Protein AF-A0A8T9T1G2-F1 (afdb_monomer)

Radius of gyration: 24.5 Å; Cα contacts (8 Å, |Δi|>4): 421; chains: 1; bounding box: 50×68×50 Å

InterPro domains:
  IPR000525 Initiator Rep protein, WH1 domain [PF01051] (8-142)
  IPR036388 Winged helix-like DNA-binding domain superfamily [G3DSA:1.10.10.10] (129-210)
  IPR036390 Winged helix DNA-binding domain superfamily [SSF46785] (127-206)

Mean predicted aligned error: 16.31 Å

pLDDT: mean 79.36, std 15.6, range [26.64, 94.56]

Nearest PDB structures (foldseek):
  1rep-assembly1_C  TM=7.608E-01  e=7.493E-07  Escherichia coli
  8aan-assembly1_A  TM=7.370E-01  e=8.807E-07  Escherichia coli
  5x11-assembly3_D  TM=1.938E-01  e=2.021E+00  Bacillus spizizenii str. W23
  2ch0-assembly1_A  TM=3.216E-01  e=5.049E+00  Homo sapiens

Secondary structure (DSSP, 8-state):
-PPPEEEEHHHHHS--PPPPHHHHHHHHHHHHT--EETTEEPPEEE-HHHHT-SS--HHHHHHHHHHHHHHHH--BGGGTTB-SEEEEEE-TTT--EEEEE-GGGGGGTS-TTTSS--EEEE-S--TT---HHHHHHHHHHHHTTTSSSPPPBPHHHHHHHHHS-SSSS-SHHHHIIIIIHHHHHHHTEEEEEEEETTEEEEEEEEEPP---GGG--------------S----S-------TTS-TTTHHHHHHHHHHHHHTT--HHHHHHHHHHHTT-HHHHHHHHHHHHHHHHHHHH-TT-S-HHHHHHHHHHHHSTT--

Foldseek 3Di:
DQAWQKFFLLQLQDQWAQAALLLLQVNSQQSSQFDDDPNDTDKGWGACPPSRPPDDDPVSLVVNVVSQVVQCPTFGVSLVRHGQFPDWDQDPPRRIIIGTGDRSRCCGRPVPDDDPTDMFTQDSPPPVDPARLLSSVVSNQRSCPPPPDFDWAFPQSSCSSRRVDCVQCVDPVCCCVQPVVLSCLQVQKDKDFDDDPPDGGTITIDHHDDDDNVPRPDDDDHDPPDPDDDDDPDPDDQLPQDPQADPVCVVVLSVLLVVLVVQPDHSVLSVLQSVVCSHPPVSSVQLSVQLVVLSVVCVVDVPDPDSNVSSVVSSCVSPPPSD

Sequence (323 aa):
MKPQACISNAVIRENQPVMTVTEARLFVACLRAVTLSAGELQEIRVRMVPDVISSYSGQAYSLVRDAIESLKGRKYEAAGGESLFATLEIEDQTGDVVGAWNPAVREHLTDYKANDVTYTTLDWQDKRFKNAHTYRLLWLLKSYQSLHTPKVWKVEELRLAILNDLTTYPNLADFRRGLLDKVCAELGYGYETKKRGKRVTGIVFKALPVRNPAQVAIDFKEPVVTPKKTQKEAPGKTLEIGAEWSDSDKPIVAQKCSVLQKRGLTVPQVMQILSWCGGSVAKFDKVTKAAHGAYCETQTNGGITNVAAYIVARIKKDCPGIF

Solvent-accessible surface area (backbone atoms only — not comparable to full-atom values): 19001 Å² total; per-residue (Å²): 131,82,63,75,14,41,36,30,32,61,66,62,67,46,72,48,77,65,55,51,58,55,29,50,32,40,53,48,42,47,36,30,36,68,45,76,55,99,87,39,81,44,67,32,64,33,55,37,67,72,62,47,39,90,62,94,45,76,68,50,52,51,50,49,52,53,27,43,56,51,53,47,71,40,59,34,68,75,49,77,55,36,33,60,38,67,42,69,47,70,39,87,90,80,60,25,39,35,31,34,60,22,78,84,35,43,76,41,57,69,47,86,77,84,51,102,62,56,68,27,78,55,77,77,86,61,78,79,65,86,49,34,56,38,56,50,47,51,54,46,54,54,50,48,59,84,46,96,57,85,67,72,34,39,65,66,58,46,36,28,54,48,56,52,38,69,75,72,52,76,46,70,68,49,33,35,71,76,42,50,55,56,35,28,60,74,72,44,37,46,71,47,73,44,62,61,84,96,43,78,54,26,40,33,73,43,81,45,83,88,67,74,77,89,78,69,87,73,88,77,79,78,80,83,78,73,76,92,66,78,92,70,80,76,97,76,73,80,80,79,77,60,88,68,42,52,84,82,47,46,64,60,51,53,54,50,50,53,53,45,42,75,61,54,48,49,72,69,57,52,49,37,47,51,61,67,29,66,50,37,64,70,55,46,48,51,50,53,50,43,39,46,53,42,50,52,51,45,73,73,39,90,84,58,89,54,59,40,62,50,25,52,54,43,34,47,68,81,43,73,82,53,118

Organism: NCBI:txid2932251

Structure (mmCIF, N/CA/C/O backbone):
data_AF-A0A8T9T1G2-F1
#
_entry.id   AF-A0A8T9T1G2-F1
#
loop_
_atom_site.group_PDB
_atom_site.id
_atom_site.type_symbol
_atom_site.label_atom_id
_atom_site.label_alt_id
_atom_site.label_comp_id
_atom_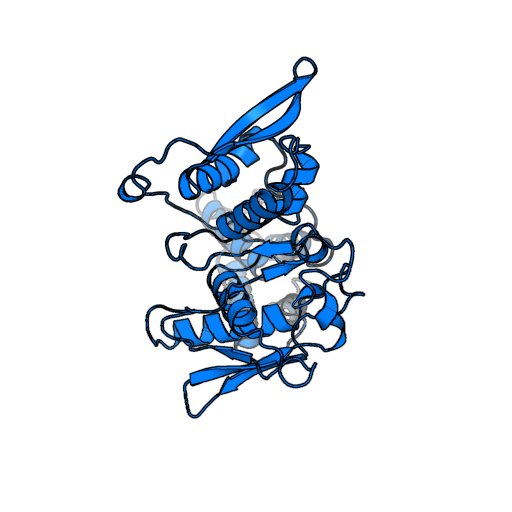site.label_asym_id
_atom_site.label_entity_id
_atom_site.label_seq_id
_atom_site.pdbx_PDB_ins_code
_atom_site.Cartn_x
_atom_site.Cartn_y
_atom_site.Cartn_z
_atom_site.occupancy
_atom_site.B_iso_or_equiv
_atom_site.auth_seq_id
_atom_site.auth_comp_id
_atom_site.auth_asym_id
_atom_site.auth_atom_id
_atom_site.pdbx_PDB_model_num
ATOM 1 N N . MET A 1 1 ? -24.393 11.244 4.874 1.00 40.59 1 MET A N 1
ATOM 2 C CA . MET A 1 1 ? -23.160 11.246 4.049 1.00 40.59 1 MET A CA 1
ATOM 3 C C . MET A 1 1 ? -22.126 10.391 4.768 1.00 40.59 1 MET A C 1
ATOM 5 O O . MET A 1 1 ? -21.920 10.632 5.947 1.00 40.59 1 MET A O 1
ATOM 9 N N . LYS A 1 2 ? -21.544 9.358 4.136 1.00 51.53 2 LYS A N 1
ATOM 10 C CA . LYS A 1 2 ? -20.432 8.617 4.769 1.00 51.53 2 LYS A CA 1
ATOM 11 C C . LYS A 1 2 ? -19.188 9.533 4.801 1.00 51.53 2 LYS A C 1
ATOM 13 O O . LYS A 1 2 ? -18.998 10.239 3.808 1.00 51.53 2 LYS A O 1
ATOM 18 N N . PRO A 1 3 ? -18.361 9.518 5.862 1.00 64.62 3 PRO A N 1
ATOM 19 C CA . PRO A 1 3 ? -17.148 10.331 5.927 1.00 64.62 3 PRO A CA 1
ATOM 20 C C . PRO A 1 3 ? -16.208 10.029 4.751 1.00 64.62 3 PRO A C 1
ATOM 22 O O . PRO A 1 3 ? -16.166 8.896 4.243 1.00 64.62 3 PRO A O 1
ATOM 25 N N . GLN A 1 4 ? -15.493 11.058 4.296 1.00 76.75 4 GLN A N 1
ATOM 26 C CA . GLN A 1 4 ? -14.452 10.931 3.279 1.00 76.75 4 GLN A CA 1
ATOM 27 C C . GLN A 1 4 ? -13.197 10.324 3.913 1.00 76.75 4 GLN A C 1
ATOM 29 O O . GLN A 1 4 ? -12.793 10.741 4.992 1.00 76.75 4 GLN A O 1
ATOM 34 N N . ALA A 1 5 ? -12.591 9.338 3.247 1.00 85.00 5 ALA A N 1
ATOM 35 C CA . ALA A 1 5 ? -11.297 8.809 3.662 1.00 85.00 5 ALA A CA 1
ATOM 36 C C . ALA A 1 5 ? -10.222 9.786 3.204 1.00 85.00 5 ALA A C 1
ATOM 38 O O . ALA A 1 5 ? -10.077 9.997 2.000 1.00 85.00 5 ALA A O 1
ATOM 39 N N . CYS A 1 6 ? -9.465 10.360 4.128 1.00 86.25 6 CYS A N 1
ATOM 40 C CA . CYS A 1 6 ? -8.380 11.264 3.779 1.00 86.25 6 CYS A CA 1
ATOM 41 C C . CYS A 1 6 ? -7.132 10.942 4.583 1.00 86.25 6 CYS A C 1
ATOM 43 O O . CYS A 1 6 ? -7.204 10.408 5.686 1.00 86.25 6 CYS A O 1
ATOM 45 N N . ILE A 1 7 ? -5.986 11.272 4.002 1.00 90.25 7 ILE A N 1
ATOM 46 C CA . ILE A 1 7 ? -4.683 11.110 4.635 1.00 90.25 7 ILE A CA 1
ATOM 47 C C . ILE A 1 7 ? -3.698 12.110 4.026 1.00 90.25 7 ILE A C 1
ATOM 49 O O . ILE A 1 7 ? -3.894 12.585 2.898 1.00 90.25 7 ILE A O 1
ATOM 53 N N . SER A 1 8 ? -2.657 12.457 4.778 1.00 90.12 8 SER A N 1
ATOM 54 C CA . SER A 1 8 ? -1.623 13.380 4.324 1.00 90.12 8 SER A CA 1
ATOM 55 C C . SER A 1 8 ? -0.894 12.861 3.078 1.00 90.12 8 SER A C 1
ATOM 57 O O . SER A 1 8 ? -0.637 11.667 2.885 1.00 90.12 8 SER A O 1
ATOM 59 N N . ASN A 1 9 ? -0.508 13.794 2.212 1.00 89.56 9 ASN A N 1
ATOM 60 C CA . ASN A 1 9 ? 0.240 13.495 0.998 1.00 89.56 9 ASN A CA 1
ATOM 61 C C . ASN A 1 9 ? 1.640 12.962 1.297 1.00 89.56 9 ASN A C 1
ATOM 63 O O . ASN A 1 9 ? 2.185 12.242 0.467 1.00 89.56 9 ASN A O 1
ATOM 67 N N . ALA A 1 10 ? 2.220 13.308 2.450 1.00 89.25 10 ALA A N 1
ATOM 68 C CA . ALA A 1 10 ? 3.519 12.793 2.873 1.00 89.25 10 ALA A CA 1
ATOM 69 C C . ALA A 1 10 ? 3.475 11.264 3.004 1.00 89.25 10 ALA A C 1
ATOM 71 O O . ALA A 1 10 ? 4.265 10.576 2.361 1.00 89.25 10 ALA A O 1
ATOM 72 N N . VAL A 1 11 ? 2.465 10.745 3.710 1.00 90.19 11 VAL A N 1
ATOM 73 C CA . VAL A 1 11 ? 2.263 9.302 3.898 1.00 90.19 11 VAL A CA 1
ATOM 74 C C . VAL A 1 11 ? 1.965 8.597 2.571 1.00 90.19 11 VAL A C 1
ATOM 76 O O . VAL A 1 11 ? 2.495 7.522 2.300 1.00 90.19 11 VAL A O 1
ATOM 79 N N . ILE A 1 12 ? 1.162 9.205 1.687 1.00 90.00 12 ILE A N 1
ATOM 80 C CA . ILE A 1 12 ? 0.877 8.607 0.371 1.00 90.00 12 ILE A CA 1
ATOM 81 C C . ILE A 1 12 ? 2.119 8.583 -0.516 1.00 90.00 12 ILE A C 1
ATOM 83 O O . ILE A 1 12 ? 2.346 7.600 -1.212 1.00 90.00 12 ILE A O 1
ATOM 87 N N . ARG A 1 13 ? 2.903 9.657 -0.573 1.00 90.50 13 ARG A N 1
ATOM 88 C CA . ARG A 1 13 ? 4.005 9.773 -1.542 1.00 90.50 13 ARG A CA 1
ATOM 89 C C . ARG A 1 13 ? 5.238 8.966 -1.141 1.00 90.50 13 ARG A C 1
ATOM 91 O O . ARG A 1 13 ? 6.088 8.725 -1.993 1.00 90.50 13 ARG A O 1
ATOM 98 N N . GLU A 1 14 ? 5.322 8.533 0.111 1.00 90.31 14 GLU A N 1
ATOM 99 C CA . GLU A 1 14 ? 6.381 7.659 0.603 1.00 90.31 14 GLU A CA 1
ATOM 100 C C . GLU A 1 14 ? 6.398 6.305 -0.128 1.00 90.31 14 GLU A C 1
ATOM 102 O O . GLU A 1 14 ? 5.349 5.756 -0.476 1.00 90.31 14 GLU A O 1
ATOM 107 N N . ASN A 1 15 ? 7.591 5.752 -0.368 1.00 86.94 15 ASN A N 1
ATOM 108 C CA . ASN A 1 15 ? 7.746 4.430 -0.969 1.00 86.94 15 ASN A CA 1
ATOM 109 C C . ASN A 1 15 ? 7.408 3.353 0.060 1.00 86.94 15 ASN A C 1
ATOM 111 O O . ASN A 1 15 ? 8.176 3.087 0.979 1.00 86.94 15 ASN A O 1
ATOM 115 N N . GLN A 1 16 ? 6.255 2.724 -0.122 1.00 85.06 16 GLN A N 1
ATOM 116 C CA . GLN A 1 16 ? 5.717 1.729 0.792 1.00 85.06 16 GLN A CA 1
ATOM 117 C C . GLN A 1 16 ? 5.582 0.385 0.076 1.00 85.06 16 GLN A C 1
ATOM 119 O O . GLN A 1 16 ? 5.308 0.372 -1.129 1.00 85.06 16 GLN A O 1
ATOM 124 N N . PRO A 1 17 ? 5.755 -0.755 0.775 1.00 85.75 17 PRO A N 1
ATOM 125 C CA . PRO A 1 17 ? 5.479 -2.063 0.196 1.00 85.75 17 PRO A CA 1
ATOM 126 C C . PRO A 1 17 ? 4.0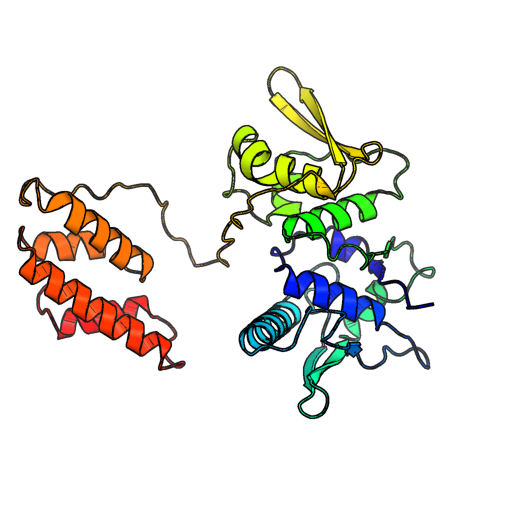87 -2.089 -0.432 1.00 85.75 17 PRO A C 1
ATOM 128 O O . PRO A 1 17 ? 3.155 -1.454 0.061 1.00 85.75 17 PRO A O 1
ATOM 131 N N . VAL A 1 18 ? 3.925 -2.820 -1.525 1.00 84.81 18 VAL A N 1
ATOM 132 C CA . VAL A 1 18 ? 2.631 -2.871 -2.206 1.00 84.81 18 VAL A CA 1
ATOM 133 C C . VAL A 1 18 ? 1.610 -3.537 -1.286 1.00 84.81 18 VAL A C 1
ATOM 135 O O . VAL A 1 18 ? 1.921 -4.520 -0.615 1.00 84.81 18 VAL A O 1
ATOM 138 N N . MET A 1 19 ? 0.420 -2.946 -1.183 1.00 89.88 19 MET A N 1
ATOM 139 C CA . MET A 1 19 ? -0.686 -3.540 -0.433 1.00 89.88 19 MET A CA 1
ATOM 140 C C . MET A 1 19 ? -1.319 -4.679 -1.226 1.00 89.88 19 MET A C 1
ATOM 142 O O . MET A 1 19 ? -1.212 -4.705 -2.445 1.00 89.88 19 MET A O 1
ATOM 146 N N . THR A 1 20 ? -2.014 -5.604 -0.574 1.00 91.06 20 THR A N 1
ATOM 147 C CA . THR A 1 20 ? -2.965 -6.468 -1.299 1.00 91.06 20 THR A CA 1
ATOM 148 C C . THR A 1 20 ? -4.251 -5.696 -1.621 1.00 91.06 20 THR A C 1
ATOM 150 O O . THR A 1 20 ? -4.501 -4.622 -1.071 1.00 91.06 20 THR A O 1
ATOM 153 N N . VAL A 1 21 ? -5.112 -6.224 -2.498 1.00 89.12 21 VAL A N 1
ATOM 154 C CA . VAL A 1 21 ? -6.420 -5.594 -2.775 1.00 89.12 21 VAL A CA 1
ATOM 155 C C . VAL A 1 21 ? -7.286 -5.531 -1.511 1.00 89.12 21 VAL A C 1
ATOM 157 O O . VAL A 1 21 ? -7.900 -4.501 -1.238 1.00 89.12 21 VAL A O 1
ATOM 160 N N . THR A 1 22 ? -7.319 -6.610 -0.724 1.00 90.44 22 THR A N 1
ATOM 161 C CA . THR A 1 22 ? -8.055 -6.663 0.550 1.00 90.44 22 THR A CA 1
ATOM 162 C C . THR A 1 22 ? -7.500 -5.650 1.541 1.00 90.44 22 THR A C 1
ATOM 164 O O . THR A 1 22 ? -8.262 -4.919 2.169 1.00 90.44 22 THR A O 1
ATOM 167 N N . GLU A 1 23 ? -6.176 -5.548 1.622 1.00 91.81 23 GLU A N 1
ATOM 168 C CA . GLU A 1 23 ? -5.490 -4.584 2.472 1.00 91.81 23 GLU A CA 1
ATOM 169 C C . GLU A 1 23 ? -5.777 -3.137 2.068 1.00 91.81 23 GLU A C 1
ATOM 171 O O . GLU A 1 23 ? -6.130 -2.331 2.922 1.00 91.81 23 GLU A O 1
ATOM 176 N N . ALA A 1 24 ? -5.715 -2.809 0.776 1.00 90.94 24 ALA A N 1
ATOM 177 C CA . ALA A 1 24 ? -6.035 -1.471 0.285 1.00 90.94 24 ALA A CA 1
ATOM 178 C C . ALA A 1 24 ? -7.495 -1.084 0.580 1.00 90.94 24 ALA A C 1
ATOM 180 O O . ALA A 1 24 ? -7.779 0.061 0.939 1.00 90.94 24 ALA A O 1
ATOM 181 N N . ARG A 1 25 ? -8.428 -2.040 0.469 1.00 89.19 25 ARG A N 1
ATOM 182 C CA . ARG A 1 25 ? -9.844 -1.831 0.812 1.00 89.19 25 ARG A CA 1
ATOM 183 C C . ARG A 1 25 ? -10.039 -1.611 2.304 1.00 89.19 25 ARG A C 1
ATOM 185 O O . ARG A 1 25 ? -10.726 -0.664 2.676 1.00 89.19 25 ARG A O 1
ATOM 192 N N . LEU A 1 26 ? -9.418 -2.448 3.134 1.00 91.50 26 LEU A N 1
ATOM 193 C CA . LEU A 1 26 ? -9.454 -2.305 4.585 1.00 91.50 26 LEU A CA 1
ATOM 194 C C . LEU A 1 26 ? -8.848 -0.966 5.013 1.00 91.50 26 LEU A C 1
ATOM 196 O O . LEU A 1 26 ? -9.471 -0.237 5.774 1.00 91.50 26 LEU A O 1
ATOM 200 N N . PHE A 1 27 ? -7.701 -0.591 4.448 1.00 92.12 27 PHE A N 1
ATOM 201 C CA . PHE A 1 27 ? -7.033 0.677 4.720 1.00 92.12 27 PHE A CA 1
ATOM 202 C C . PHE A 1 27 ? -7.939 1.883 4.442 1.00 92.12 27 PHE A C 1
ATOM 204 O O . PHE A 1 27 ? -8.138 2.729 5.313 1.00 92.12 27 PHE A O 1
ATOM 211 N N . VAL A 1 28 ? -8.557 1.934 3.256 1.00 90.06 28 VAL A N 1
ATOM 212 C CA . VAL A 1 28 ? -9.514 2.997 2.911 1.00 90.06 28 VAL A CA 1
ATOM 213 C C . VAL A 1 28 ? -10.741 2.949 3.821 1.00 90.06 28 VAL A C 1
ATOM 215 O O . VAL A 1 28 ? -11.229 3.999 4.226 1.00 90.06 28 VAL A O 1
ATOM 218 N N . ALA A 1 29 ? -11.251 1.764 4.162 1.00 89.38 29 ALA A N 1
ATOM 219 C CA . ALA A 1 29 ? -12.397 1.629 5.056 1.00 89.38 29 ALA A CA 1
ATOM 220 C C . ALA A 1 29 ? -12.091 2.161 6.466 1.00 89.38 29 ALA A C 1
ATOM 222 O O . ALA A 1 29 ? -12.893 2.932 6.993 1.00 89.38 29 ALA A O 1
ATOM 223 N N . CYS A 1 30 ? -10.914 1.851 7.018 1.00 90.88 30 CYS A N 1
ATOM 224 C CA . CYS A 1 30 ? -10.442 2.418 8.278 1.00 90.88 30 CYS A CA 1
ATOM 225 C C . CYS A 1 30 ? -10.359 3.941 8.190 1.00 90.88 30 CYS A C 1
ATOM 227 O O . CYS A 1 30 ? -10.958 4.620 9.013 1.00 90.88 30 CYS A O 1
ATOM 229 N N . LEU A 1 31 ? -9.722 4.502 7.156 1.00 89.69 31 LEU A N 1
ATOM 230 C CA . LEU A 1 31 ? -9.598 5.959 7.000 1.00 89.69 31 LEU A CA 1
ATOM 231 C C . LEU A 1 31 ? -10.948 6.695 6.968 1.00 89.69 31 LEU A C 1
ATOM 233 O O . LEU A 1 31 ? -11.027 7.861 7.338 1.00 89.69 31 LEU A O 1
ATOM 237 N N . ARG A 1 32 ? -12.032 6.029 6.559 1.00 86.12 32 ARG A N 1
ATOM 238 C CA . ARG A 1 32 ? -13.392 6.597 6.620 1.00 86.12 32 ARG A CA 1
ATOM 239 C C . ARG A 1 32 ? -14.007 6.552 8.010 1.00 86.12 32 ARG A C 1
ATOM 241 O O . ARG A 1 32 ? -14.939 7.302 8.272 1.00 86.12 32 ARG A O 1
ATOM 248 N N . ALA A 1 33 ? -13.542 5.648 8.859 1.00 86.44 33 ALA A N 1
ATOM 249 C CA . ALA A 1 33 ? -13.923 5.585 10.261 1.00 86.44 33 ALA A CA 1
ATOM 250 C C . ALA A 1 33 ? -13.156 6.613 11.110 1.00 86.44 33 ALA A C 1
ATOM 252 O O . ALA A 1 33 ? -13.404 6.708 12.306 1.00 86.44 33 ALA A O 1
ATOM 253 N N . VAL A 1 34 ? -12.247 7.403 10.518 1.00 85.50 34 VAL A N 1
ATOM 254 C CA . VAL A 1 34 ? -11.583 8.502 11.225 1.00 85.50 34 VAL A CA 1
ATOM 255 C C . VAL A 1 34 ? -12.630 9.533 11.633 1.00 85.50 34 VAL A C 1
ATOM 257 O O . VAL A 1 34 ? -13.171 10.277 10.814 1.00 85.50 34 VAL A O 1
ATOM 260 N N . THR A 1 35 ? -12.887 9.588 12.933 1.00 80.88 35 THR A N 1
ATOM 261 C CA . THR A 1 35 ? -13.712 10.609 13.570 1.00 80.88 35 THR A CA 1
ATOM 262 C C . THR A 1 35 ? -12.972 11.176 14.767 1.00 80.88 35 THR A C 1
ATOM 264 O O . THR A 1 35 ? -12.296 10.444 15.492 1.00 80.88 35 THR A O 1
ATOM 267 N N . LEU A 1 36 ? -13.110 12.484 14.971 1.00 77.69 36 LEU A N 1
ATOM 268 C CA . LEU A 1 36 ? -12.628 13.169 16.161 1.00 77.69 36 LEU A CA 1
ATOM 269 C C . LEU A 1 36 ? -13.795 13.391 17.118 1.00 77.69 36 LEU A C 1
ATOM 271 O O . LEU A 1 36 ? -14.803 13.976 16.724 1.00 77.69 36 LEU A O 1
ATOM 275 N N . SER A 1 37 ? -13.631 12.980 18.372 1.00 75.88 37 SER A N 1
ATOM 276 C CA . SER A 1 37 ? -14.496 13.403 19.477 1.00 75.88 37 SER A CA 1
ATOM 277 C C . SER A 1 37 ? -13.616 13.966 20.582 1.00 75.88 37 SER A C 1
ATOM 279 O O . SER A 1 37 ? -12.561 13.407 20.861 1.00 75.88 37 SER A O 1
ATOM 281 N N . ALA A 1 38 ? -13.999 15.113 21.146 1.00 72.38 38 ALA A N 1
ATOM 282 C CA . ALA A 1 38 ? -13.237 15.818 22.186 1.00 72.38 38 ALA A CA 1
ATOM 283 C C . ALA A 1 38 ? -11.748 16.074 21.855 1.00 72.38 38 ALA A C 1
ATOM 285 O O . ALA A 1 38 ? -10.923 16.237 22.745 1.00 72.38 38 ALA A O 1
ATOM 286 N N . GLY A 1 39 ? -11.390 16.134 20.568 1.00 73.44 39 GLY A N 1
ATOM 287 C CA . GLY A 1 39 ? -10.001 16.320 20.162 1.00 73.44 39 GLY A CA 1
ATOM 288 C C . GLY A 1 39 ? -9.148 15.057 20.257 1.00 73.44 39 GLY A C 1
ATOM 289 O O . GLY A 1 39 ? -7.939 15.179 20.126 1.00 73.44 39 GLY A O 1
ATOM 290 N N . GLU A 1 40 ? -9.732 13.865 20.358 1.00 81.38 40 GLU A N 1
ATOM 291 C CA . GLU A 1 40 ? -9.035 12.574 20.312 1.00 81.38 40 GLU A CA 1
ATOM 292 C C . GLU A 1 40 ? -9.550 11.695 19.165 1.00 81.38 40 GLU A C 1
ATOM 294 O O . GLU A 1 40 ? -10.712 11.791 18.747 1.00 81.38 40 GLU A O 1
ATOM 299 N N . LEU A 1 41 ? -8.663 10.845 18.635 1.00 85.06 41 LEU A N 1
ATOM 300 C CA . LEU A 1 41 ? -9.028 9.856 17.622 1.00 85.06 41 LEU A CA 1
ATOM 301 C C . LEU A 1 41 ? -9.906 8.791 18.267 1.00 85.06 41 LEU A C 1
ATOM 303 O O . LEU A 1 41 ? -9.522 8.181 19.260 1.00 85.06 41 LEU A O 1
ATOM 307 N N . GLN A 1 42 ? -11.084 8.581 17.693 1.00 88.00 42 GLN A N 1
ATOM 308 C CA . GLN A 1 42 ? -12.005 7.560 18.172 1.00 88.00 42 GLN A CA 1
ATOM 309 C C . GLN A 1 42 ? -11.582 6.157 17.732 1.00 88.00 42 GLN A C 1
ATOM 311 O O . GLN A 1 42 ? -10.752 5.987 16.832 1.00 88.00 42 GLN A O 1
ATOM 316 N N . GLU A 1 43 ? -12.199 5.162 18.369 1.00 90.25 43 GLU A N 1
ATOM 317 C CA . GLU A 1 43 ? -12.085 3.758 17.988 1.00 90.25 43 GLU A CA 1
ATOM 318 C C . GLU A 1 43 ? -12.429 3.564 16.501 1.00 90.25 43 GLU A C 1
ATOM 320 O O . GL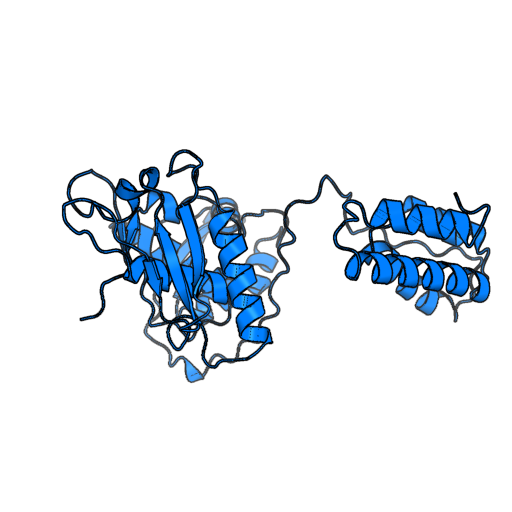U A 1 43 ? -13.392 4.122 15.965 1.00 90.25 43 GLU A O 1
ATOM 325 N N . ILE A 1 44 ? -11.625 2.749 15.827 1.00 92.38 44 ILE A N 1
ATOM 326 C CA . ILE A 1 44 ? -11.881 2.280 14.473 1.00 92.38 44 ILE A CA 1
ATOM 327 C C . ILE A 1 44 ? -12.946 1.201 14.567 1.00 92.38 44 ILE A C 1
ATOM 329 O O . ILE A 1 44 ? -12.729 0.179 15.206 1.00 92.38 44 ILE A O 1
ATOM 333 N N . ARG A 1 45 ? -14.060 1.384 13.860 1.00 91.38 45 ARG A N 1
ATOM 334 C CA . ARG A 1 45 ? -15.056 0.330 13.659 1.00 91.38 45 ARG A CA 1
ATOM 335 C C . ARG A 1 45 ? -15.441 0.261 12.191 1.00 91.38 45 ARG A C 1
ATOM 337 O O . ARG A 1 45 ? -16.013 1.198 11.632 1.00 91.38 45 ARG A O 1
ATOM 344 N N . VAL A 1 46 ? -15.094 -0.850 11.554 1.00 90.19 46 VAL A N 1
ATOM 345 C CA . VAL A 1 46 ? -15.264 -1.071 10.118 1.00 90.19 46 VAL A CA 1
ATOM 346 C C . VAL A 1 46 ? -16.059 -2.344 9.900 1.00 90.19 46 VAL A C 1
ATOM 348 O O . VAL A 1 46 ? -15.634 -3.434 10.275 1.00 90.19 46 VAL A O 1
ATOM 351 N N . ARG A 1 47 ? -17.191 -2.215 9.205 1.00 88.44 47 ARG A N 1
ATOM 352 C CA . ARG A 1 47 ? -17.979 -3.382 8.814 1.00 88.44 47 ARG A CA 1
ATOM 353 C C . ARG A 1 47 ? -17.250 -4.191 7.761 1.00 88.44 47 ARG A C 1
ATOM 355 O O . ARG A 1 47 ? -16.978 -3.687 6.670 1.00 88.44 47 ARG A O 1
ATOM 362 N N . MET A 1 48 ? -16.971 -5.458 8.047 1.00 84.75 48 MET A N 1
ATOM 363 C CA . MET A 1 48 ? -16.198 -6.286 7.120 1.00 84.75 48 MET A CA 1
ATOM 364 C C . MET A 1 48 ? -16.956 -6.501 5.797 1.00 84.75 48 MET A C 1
ATOM 366 O O . MET A 1 48 ? -16.392 -6.330 4.710 1.00 84.75 48 MET A O 1
ATOM 370 N N . VAL A 1 49 ? -18.261 -6.776 5.878 1.00 83.56 49 VAL A N 1
ATOM 371 C CA . VAL A 1 49 ? -19.182 -6.813 4.733 1.00 83.56 49 VAL A CA 1
ATOM 372 C C . VAL A 1 49 ? -20.101 -5.583 4.782 1.00 83.56 49 VAL A C 1
ATOM 374 O O . VAL A 1 49 ? -20.704 -5.316 5.818 1.00 83.56 49 VAL A O 1
ATOM 377 N N . PRO A 1 50 ? -20.280 -4.825 3.685 1.00 78.81 50 PRO A N 1
ATOM 378 C CA . PRO A 1 50 ? -19.683 -4.994 2.363 1.00 78.81 50 PRO A CA 1
ATOM 379 C C . PRO A 1 50 ? -18.418 -4.143 2.159 1.00 78.81 50 PRO A C 1
ATOM 381 O O . PRO A 1 50 ? -17.998 -3.976 1.012 1.00 78.81 50 PRO A O 1
ATOM 384 N N . ASP A 1 51 ? -17.886 -3.480 3.191 1.00 80.12 51 ASP A N 1
ATOM 385 C CA . ASP A 1 51 ? -16.892 -2.420 2.983 1.00 80.12 51 ASP A CA 1
ATOM 386 C C . ASP A 1 51 ? -15.498 -2.982 2.620 1.00 80.12 51 ASP A C 1
ATOM 388 O O . ASP A 1 51 ? -14.796 -2.353 1.827 1.00 80.12 51 ASP A O 1
ATOM 392 N N . VAL A 1 52 ? -15.143 -4.191 3.079 1.00 81.88 52 VAL A N 1
ATOM 393 C CA . VAL A 1 52 ? -13.845 -4.842 2.798 1.00 81.88 52 VAL A CA 1
ATOM 394 C C . VAL A 1 52 ? -13.995 -6.027 1.837 1.00 81.88 52 VAL A C 1
ATOM 396 O O . VAL A 1 52 ? -13.310 -6.096 0.810 1.00 81.88 52 VAL A O 1
ATOM 399 N N . ILE A 1 53 ? -14.930 -6.935 2.131 1.00 84.00 53 ILE A N 1
ATOM 400 C CA . ILE A 1 53 ? -15.198 -8.153 1.349 1.00 84.00 53 ILE A CA 1
ATOM 401 C C . ILE A 1 53 ? -16.647 -8.180 0.841 1.00 84.00 53 ILE A C 1
ATOM 403 O O . ILE A 1 53 ? -17.517 -7.459 1.330 1.00 84.00 53 ILE A O 1
ATOM 407 N N . SER A 1 54 ? -16.917 -9.012 -0.168 1.00 81.62 54 SER A N 1
ATOM 408 C CA . SER A 1 54 ? -18.255 -9.155 -0.762 1.00 81.62 54 SER A CA 1
ATOM 409 C C . SER A 1 54 ? -19.168 -10.118 -0.003 1.00 81.62 54 SER A C 1
ATOM 411 O O . SER A 1 54 ? -20.382 -9.952 -0.044 1.00 81.62 54 SER A O 1
ATOM 413 N N . SER A 1 55 ? -18.602 -11.127 0.659 1.00 82.25 55 SER A N 1
ATOM 414 C CA . SER A 1 55 ? -19.347 -12.174 1.361 1.00 82.25 55 SER A CA 1
ATOM 415 C C . SER A 1 55 ? -18.468 -12.866 2.399 1.00 82.25 55 SER A C 1
ATOM 417 O O . SER A 1 55 ? -17.264 -13.029 2.184 1.00 82.25 55 SER A O 1
ATOM 419 N N . TYR A 1 56 ? -19.077 -13.329 3.489 1.00 82.69 56 TYR A N 1
ATOM 420 C CA . TYR A 1 56 ? -18.392 -14.127 4.502 1.00 82.69 56 TYR A CA 1
ATOM 421 C C . TYR A 1 56 ? -18.006 -15.502 3.936 1.00 82.69 56 TYR A C 1
ATOM 423 O O . TYR A 1 56 ? -18.836 -16.223 3.389 1.00 82.69 56 TYR A O 1
ATOM 431 N N . SER A 1 57 ? -16.728 -15.859 4.044 1.00 83.31 57 SER A N 1
ATOM 432 C CA . SER A 1 57 ? -16.202 -17.195 3.739 1.00 83.31 57 SER A CA 1
ATOM 433 C C . SER A 1 57 ? -14.904 -17.408 4.516 1.00 83.31 57 SER A C 1
ATOM 435 O O . SER A 1 57 ? -14.222 -16.432 4.832 1.00 83.31 57 SER A O 1
ATOM 437 N N . GLY A 1 58 ? -14.529 -18.659 4.806 1.00 81.31 58 GLY A N 1
ATOM 438 C CA . GLY A 1 58 ? -13.298 -18.953 5.557 1.00 81.31 58 GLY A CA 1
ATOM 439 C C . GLY A 1 58 ? -12.039 -18.357 4.911 1.00 81.31 58 GLY A C 1
ATOM 440 O O . GLY A 1 58 ? -11.201 -17.784 5.601 1.00 81.31 58 GLY A O 1
ATOM 441 N N . GLN A 1 59 ? -11.960 -18.392 3.577 1.00 85.75 59 GLN A N 1
ATOM 442 C CA . GLN A 1 59 ? -10.879 -17.759 2.817 1.00 85.75 59 GLN A CA 1
ATOM 443 C C . GLN A 1 59 ? -10.915 -16.225 2.909 1.00 85.75 59 GLN A C 1
ATOM 445 O O . GLN A 1 59 ? -9.874 -15.580 2.977 1.00 85.75 59 GLN A O 1
ATOM 450 N N . ALA A 1 60 ? -12.099 -15.611 2.918 1.00 85.31 60 ALA A N 1
ATOM 451 C CA . ALA A 1 60 ? -12.194 -14.162 3.068 1.00 85.31 60 ALA A CA 1
ATOM 452 C C . ALA A 1 60 ? -11.739 -13.705 4.465 1.00 85.31 60 ALA A C 1
ATOM 454 O O . ALA A 1 60 ? -11.030 -12.709 4.567 1.00 85.31 60 ALA A O 1
ATOM 455 N N . TYR A 1 61 ? -12.065 -14.462 5.518 1.00 87.25 61 TYR A N 1
ATOM 456 C CA . TYR A 1 61 ? -11.568 -14.195 6.872 1.00 87.25 61 TYR A CA 1
ATOM 457 C C . TYR A 1 61 ? -10.043 -14.296 6.965 1.00 87.25 61 TYR A C 1
ATOM 459 O O . TYR A 1 61 ? -9.424 -13.433 7.583 1.00 87.25 61 TYR A O 1
ATOM 467 N N . SER A 1 62 ? -9.425 -15.306 6.337 1.00 89.62 62 SER A N 1
ATOM 468 C CA . SER A 1 62 ? -7.961 -15.423 6.340 1.00 89.62 62 SER A CA 1
ATOM 469 C C . SER A 1 62 ? -7.305 -14.243 5.624 1.00 89.62 62 SER A C 1
ATOM 471 O O . SER A 1 62 ? -6.391 -13.641 6.170 1.00 89.62 62 SER A O 1
ATOM 473 N N . LEU A 1 63 ? -7.837 -13.832 4.465 1.00 91.06 63 LEU A N 1
ATOM 474 C CA . LEU A 1 63 ? -7.331 -12.667 3.731 1.00 91.06 63 LEU A CA 1
ATOM 475 C C . LEU A 1 63 ? -7.452 -11.362 4.528 1.00 91.06 63 LEU A C 1
ATOM 477 O O . LEU A 1 63 ? -6.576 -10.506 4.432 1.00 91.06 63 LEU A O 1
ATOM 481 N N . VAL A 1 64 ? -8.533 -11.188 5.294 1.00 91.81 64 VAL A N 1
ATOM 482 C CA . VAL A 1 64 ? -8.706 -10.010 6.157 1.00 91.81 64 VAL A CA 1
ATOM 483 C C . VAL A 1 64 ? -7.750 -10.063 7.345 1.00 91.81 64 VAL A C 1
ATOM 485 O O . VAL A 1 64 ? -7.134 -9.049 7.654 1.00 91.81 64 VAL A O 1
ATOM 488 N N . ARG A 1 65 ? -7.560 -11.229 7.970 1.00 92.31 65 ARG A N 1
ATOM 489 C CA . ARG A 1 65 ? -6.585 -11.399 9.058 1.00 92.31 65 ARG A CA 1
ATOM 490 C C . ARG A 1 65 ? -5.156 -11.106 8.589 1.00 92.31 65 ARG A C 1
ATOM 492 O O . ARG A 1 65 ? -4.450 -10.352 9.251 1.00 92.31 65 ARG A O 1
ATOM 499 N N . ASP A 1 66 ? -4.766 -11.620 7.425 1.00 93.19 66 ASP A N 1
ATOM 500 C CA . ASP A 1 66 ? -3.456 -11.345 6.824 1.00 93.19 66 ASP A CA 1
ATOM 501 C C . ASP A 1 66 ? -3.294 -9.851 6.499 1.00 93.19 66 ASP A C 1
ATOM 503 O O . ASP A 1 66 ? -2.235 -9.265 6.729 1.00 93.19 66 ASP A O 1
ATOM 507 N N . ALA A 1 67 ? -4.360 -9.207 6.009 1.00 93.50 67 ALA A N 1
ATOM 508 C CA . ALA A 1 67 ? -4.375 -7.769 5.766 1.00 93.50 67 ALA A CA 1
ATOM 509 C C . ALA A 1 67 ? -4.235 -6.954 7.063 1.00 93.50 67 ALA A C 1
ATOM 511 O O . ALA A 1 67 ? -3.507 -5.966 7.069 1.00 93.50 67 ALA A O 1
ATOM 512 N N . ILE A 1 68 ? -4.888 -7.362 8.154 1.00 94.56 68 ILE A N 1
ATOM 513 C CA . ILE A 1 68 ? -4.782 -6.711 9.468 1.00 94.56 68 ILE A CA 1
ATOM 514 C C . ILE A 1 68 ? -3.340 -6.761 9.980 1.00 94.56 68 ILE A C 1
ATOM 516 O O . ILE A 1 68 ? -2.783 -5.726 10.346 1.00 94.56 68 ILE A O 1
ATOM 520 N N . GLU A 1 69 ? -2.719 -7.941 9.965 1.00 94.31 69 GLU A N 1
ATOM 521 C CA . GLU A 1 69 ? -1.337 -8.107 10.428 1.00 94.31 69 GLU A CA 1
ATOM 522 C C . GLU A 1 69 ? -0.345 -7.337 9.549 1.00 94.31 69 GLU A C 1
ATOM 524 O O . GLU A 1 69 ? 0.555 -6.664 10.058 1.00 94.31 69 GLU A O 1
ATOM 529 N N . SER A 1 70 ? -0.562 -7.344 8.231 1.00 93.69 70 SER A N 1
ATOM 530 C CA . SER A 1 70 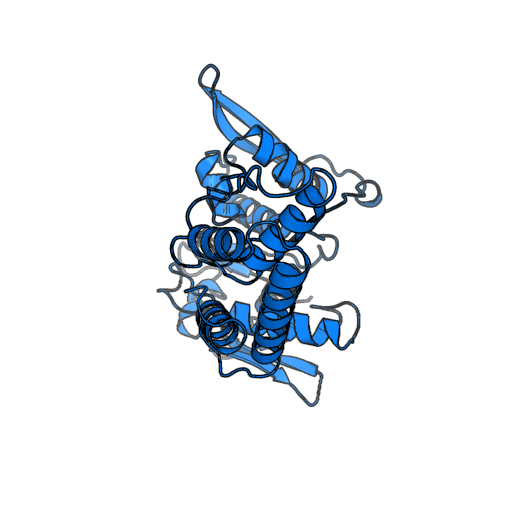? 0.223 -6.537 7.296 1.00 93.69 70 SER A CA 1
ATOM 531 C C . SER A 1 70 ? 0.091 -5.035 7.584 1.00 93.69 70 SER A C 1
ATOM 533 O O . SER A 1 70 ? 1.106 -4.345 7.678 1.00 93.69 70 SER A O 1
ATOM 535 N N . LEU A 1 71 ? -1.124 -4.516 7.805 1.00 93.38 71 LEU A N 1
ATOM 536 C CA . LEU A 1 71 ? -1.341 -3.096 8.114 1.00 93.38 71 LEU A CA 1
ATOM 537 C C . LEU A 1 71 ? -0.723 -2.677 9.446 1.00 93.38 71 LEU A C 1
ATOM 539 O O . LEU A 1 71 ? -0.119 -1.608 9.511 1.00 93.38 71 LEU A O 1
ATOM 543 N N . LYS A 1 72 ? -0.837 -3.509 10.486 1.00 92.38 72 LYS A N 1
ATOM 544 C CA . LYS A 1 72 ? -0.225 -3.247 11.798 1.00 92.38 72 LYS A CA 1
ATOM 545 C C . LYS A 1 72 ? 1.295 -3.167 11.702 1.00 92.38 72 LYS A C 1
ATOM 547 O O . LYS A 1 72 ? 1.895 -2.282 12.306 1.00 92.38 72 LYS A O 1
ATOM 552 N N . GLY A 1 73 ? 1.908 -4.057 10.920 1.00 90.06 73 GLY A N 1
ATOM 553 C CA . GLY A 1 73 ? 3.360 -4.120 10.746 1.00 90.06 73 GLY A CA 1
ATOM 554 C C . GLY A 1 73 ? 3.959 -3.014 9.871 1.00 90.06 73 GLY A C 1
ATOM 555 O O . GLY A 1 73 ? 5.182 -2.854 9.852 1.00 90.06 73 GLY A O 1
ATOM 556 N N . ARG A 1 74 ? 3.139 -2.251 9.137 1.00 91.81 74 ARG A N 1
ATOM 557 C CA . ARG A 1 74 ? 3.620 -1.172 8.264 1.00 91.81 74 ARG A CA 1
ATOM 558 C C . ARG A 1 74 ? 4.023 0.051 9.064 1.00 91.81 74 ARG A C 1
ATOM 560 O O . ARG A 1 74 ? 3.227 0.595 9.817 1.00 91.81 74 ARG A O 1
ATOM 567 N N . LYS A 1 75 ? 5.241 0.513 8.811 1.00 91.06 75 LYS A N 1
ATOM 568 C CA . LYS A 1 75 ? 5.806 1.734 9.378 1.00 91.06 75 LYS A CA 1
ATOM 569 C C . LYS A 1 75 ? 5.964 2.781 8.290 1.00 91.06 75 LYS A C 1
ATOM 571 O O . LYS A 1 75 ? 6.345 2.445 7.167 1.00 91.06 75 LYS A O 1
ATOM 576 N N . TYR A 1 76 ? 5.674 4.025 8.639 1.00 89.69 76 TYR A N 1
ATOM 577 C CA . TYR A 1 76 ? 5.754 5.156 7.725 1.00 89.69 76 TYR A CA 1
ATOM 578 C C . TYR A 1 76 ? 6.783 6.144 8.259 1.00 89.69 76 TYR A C 1
ATOM 580 O O . TYR A 1 76 ? 6.632 6.666 9.362 1.00 89.69 76 TYR A O 1
ATOM 588 N N . GLU A 1 77 ? 7.828 6.410 7.481 1.00 89.25 77 GLU A N 1
ATOM 589 C CA . GLU A 1 77 ? 8.866 7.388 7.823 1.00 89.25 77 GLU A CA 1
ATOM 590 C C . GLU A 1 77 ? 8.271 8.790 7.977 1.00 89.25 77 GLU A C 1
ATOM 592 O O . GLU A 1 77 ? 8.646 9.531 8.883 1.00 89.25 77 GLU A O 1
ATOM 597 N N . ALA A 1 78 ? 7.276 9.132 7.149 1.00 85.56 78 ALA A N 1
ATOM 598 C CA . ALA A 1 78 ? 6.535 10.385 7.275 1.00 85.56 78 ALA A CA 1
ATOM 599 C C . ALA A 1 78 ? 5.841 10.530 8.639 1.00 85.56 78 ALA A C 1
ATOM 601 O O . ALA A 1 78 ? 5.644 11.653 9.084 1.00 85.56 78 ALA A O 1
ATOM 602 N N . ALA A 1 79 ? 5.519 9.408 9.286 1.00 83.75 79 ALA A N 1
ATOM 603 C CA . ALA A 1 79 ? 4.913 9.331 10.608 1.00 83.75 79 ALA A CA 1
ATOM 604 C C . ALA A 1 79 ? 5.943 9.012 11.710 1.00 83.75 79 ALA A C 1
ATOM 606 O O . ALA A 1 79 ? 5.614 8.373 12.706 1.00 83.75 79 ALA A O 1
ATOM 607 N N . GLY A 1 80 ? 7.215 9.376 11.513 1.00 85.06 80 GLY A N 1
ATOM 608 C CA . GLY A 1 80 ? 8.280 9.139 12.492 1.00 85.06 80 GLY A CA 1
ATOM 609 C C . GLY A 1 80 ? 8.714 7.674 12.619 1.00 85.06 80 GLY A C 1
ATOM 610 O O . GLY A 1 80 ? 9.283 7.293 13.638 1.00 85.06 80 GLY A O 1
ATOM 611 N N . GLY A 1 81 ? 8.439 6.839 11.612 1.00 87.88 81 GLY A N 1
ATOM 612 C CA . GLY A 1 81 ? 8.738 5.403 11.645 1.00 87.88 81 GLY A CA 1
ATOM 613 C C . GLY A 1 81 ? 7.714 4.580 12.434 1.00 87.88 81 GLY A C 1
ATOM 614 O O . GLY A 1 81 ? 7.956 3.405 12.732 1.00 87.88 81 GLY A O 1
ATOM 615 N N . GLU A 1 82 ? 6.568 5.175 12.761 1.00 89.38 82 GLU A N 1
ATOM 616 C CA . GLU A 1 82 ? 5.477 4.529 13.480 1.00 89.38 82 GLU A CA 1
ATOM 617 C C . GLU A 1 82 ? 4.464 3.865 12.540 1.00 89.38 82 GLU A C 1
ATOM 619 O O . GLU A 1 82 ? 4.365 4.174 11.345 1.00 89.38 82 GLU A O 1
ATOM 624 N N . SER A 1 83 ? 3.693 2.926 13.094 1.00 92.00 83 SER A N 1
ATOM 625 C CA . SER A 1 83 ? 2.511 2.385 12.418 1.00 92.00 83 SER A CA 1
ATOM 626 C C . SER A 1 83 ? 1.327 3.329 12.567 1.00 92.00 83 SER A C 1
ATOM 628 O O . SER A 1 83 ? 1.169 3.981 13.599 1.00 92.00 83 SER A O 1
ATOM 630 N N . LEU A 1 84 ? 0.461 3.371 11.551 1.00 91.50 84 LEU A N 1
ATOM 631 C CA . LEU A 1 84 ? -0.779 4.152 11.608 1.00 91.50 84 LEU A CA 1
ATOM 632 C C . LEU A 1 84 ? -1.780 3.555 12.608 1.00 91.50 84 LEU A C 1
ATOM 634 O O . LEU A 1 84 ? -2.597 4.282 13.171 1.00 91.50 84 LEU A O 1
ATOM 638 N N . PHE A 1 85 ? -1.714 2.243 12.834 1.00 94.12 85 PHE A N 1
ATOM 639 C CA . PHE A 1 85 ? -2.631 1.507 13.697 1.00 94.12 85 PHE A CA 1
ATOM 640 C C . PHE A 1 85 ? -1.908 1.091 14.979 1.00 94.12 85 PHE A C 1
ATOM 642 O O . PHE A 1 85 ? -0.877 0.427 14.916 1.00 94.12 85 PHE A O 1
ATOM 649 N N . ALA A 1 86 ? -2.460 1.455 16.137 1.00 91.75 86 ALA A N 1
ATOM 650 C CA . ALA A 1 86 ? -1.995 0.950 17.427 1.00 91.75 86 ALA A CA 1
ATOM 651 C C . ALA A 1 86 ? -2.525 -0.469 17.668 1.00 91.75 86 ALA A C 1
ATOM 653 O O . ALA A 1 86 ? -1.777 -1.373 18.035 1.00 91.75 86 ALA A O 1
ATOM 654 N N . THR A 1 87 ? -3.816 -0.674 17.403 1.00 92.69 87 THR A N 1
ATOM 655 C CA . THR A 1 87 ? -4.477 -1.979 17.473 1.00 92.69 87 THR A CA 1
ATOM 656 C C . THR A 1 87 ? -5.411 -2.146 16.283 1.00 92.69 87 THR A C 1
ATOM 658 O O . THR A 1 87 ? -5.964 -1.173 15.768 1.00 92.69 87 THR A O 1
ATOM 661 N N . LEU A 1 88 ? -5.559 -3.382 15.816 1.00 94.31 88 LEU A N 1
ATOM 662 C CA . LEU A 1 88 ? -6.523 -3.748 14.786 1.00 94.31 88 LEU A CA 1
ATOM 663 C C . LEU A 1 88 ? -6.795 -5.250 14.904 1.00 94.31 88 LEU A C 1
ATOM 665 O O . LEU A 1 88 ? -5.853 -6.046 14.918 1.00 94.31 88 LEU A O 1
ATOM 669 N N . GLU A 1 89 ? -8.059 -5.632 15.014 1.00 94.19 89 GLU A N 1
ATOM 670 C CA . GLU A 1 89 ? -8.488 -7.017 15.199 1.00 94.19 89 GLU A CA 1
ATOM 671 C C . GLU A 1 89 ? -9.911 -7.237 14.680 1.00 94.19 89 GLU A C 1
ATOM 673 O O . GLU A 1 89 ? -10.620 -6.293 14.336 1.00 94.19 89 GLU A O 1
ATOM 678 N N . ILE A 1 90 ? -10.309 -8.502 14.565 1.00 92.25 90 ILE A N 1
ATOM 679 C CA . ILE A 1 90 ? -11.677 -8.875 14.199 1.00 92.25 90 ILE A CA 1
ATOM 680 C C . ILE A 1 90 ? -12.432 -9.121 15.504 1.00 92.25 90 ILE A C 1
ATOM 682 O O . ILE A 1 90 ? -12.015 -9.960 16.295 1.00 92.25 90 ILE A O 1
ATOM 686 N N . GLU A 1 91 ? -13.530 -8.405 15.720 1.00 91.62 91 GLU A N 1
ATOM 687 C CA . GLU A 1 91 ? -14.397 -8.571 16.884 1.00 91.62 91 GLU A CA 1
ATOM 688 C C . GLU A 1 91 ? -15.201 -9.872 16.743 1.00 91.62 91 GLU A C 1
ATOM 690 O O . GLU A 1 91 ? -15.989 -10.029 15.809 1.00 91.62 91 GLU A O 1
ATOM 695 N N . ASP A 1 92 ? -15.030 -10.810 17.677 1.00 83.81 92 ASP A N 1
ATOM 696 C CA . ASP A 1 92 ? -15.610 -12.160 17.580 1.00 83.81 92 ASP A CA 1
ATOM 697 C C . ASP A 1 92 ? -17.147 -12.175 17.523 1.00 83.81 92 ASP A C 1
ATOM 699 O O . ASP A 1 92 ? -17.742 -13.062 16.912 1.00 83.81 92 ASP A O 1
ATOM 703 N N . GLN A 1 93 ? -17.808 -11.197 18.153 1.00 81.19 93 GLN A N 1
ATOM 704 C CA . GLN A 1 93 ? -19.271 -11.162 18.261 1.00 81.19 93 GLN A CA 1
ATOM 705 C C . GLN A 1 93 ? -19.956 -10.660 16.986 1.00 81.19 93 GLN A C 1
ATOM 707 O O . GLN A 1 93 ? -21.037 -11.130 16.635 1.00 81.19 93 GLN A O 1
ATOM 712 N N . THR A 1 94 ? -19.346 -9.693 16.301 1.00 82.25 94 THR A N 1
ATOM 713 C CA . THR A 1 94 ? -19.937 -9.018 15.134 1.00 82.25 94 THR A CA 1
ATOM 714 C C . THR A 1 94 ? -19.266 -9.430 13.825 1.00 82.25 94 THR A C 1
ATOM 716 O O . THR A 1 94 ? -19.868 -9.327 12.756 1.00 82.25 94 THR A O 1
ATOM 719 N N . GLY A 1 95 ? -18.024 -9.918 13.891 1.00 83.56 95 GLY A N 1
ATOM 720 C CA . GLY A 1 95 ? -17.168 -10.128 12.730 1.00 83.56 95 GLY A CA 1
ATOM 721 C C . GLY A 1 95 ? -16.703 -8.824 12.074 1.00 83.56 95 GLY A C 1
ATOM 722 O O . GLY A 1 95 ? -16.209 -8.870 10.944 1.00 83.56 95 GLY A O 1
ATOM 723 N N . ASP A 1 96 ? -16.887 -7.680 12.738 1.00 89.88 96 ASP A N 1
ATOM 724 C CA . ASP A 1 96 ? -16.387 -6.384 12.287 1.00 89.88 96 ASP A CA 1
ATOM 725 C C . ASP A 1 96 ? -14.909 -6.220 12.641 1.00 89.88 96 ASP A C 1
ATOM 727 O O . ASP A 1 96 ? -14.382 -6.879 13.534 1.00 89.88 96 ASP A O 1
ATOM 731 N N . VAL A 1 97 ? -14.224 -5.331 11.926 1.00 92.12 97 VAL A N 1
ATOM 732 C CA . VAL A 1 97 ? -12.851 -4.963 12.267 1.00 92.12 97 VAL A CA 1
ATOM 733 C C . VAL A 1 97 ? -12.896 -3.791 13.240 1.00 92.12 97 VAL A C 1
ATOM 735 O O . VAL A 1 97 ? -13.450 -2.736 12.914 1.00 92.12 97 VAL A O 1
ATOM 738 N N . VAL A 1 98 ? -12.303 -3.983 14.414 1.00 94.19 98 VAL A N 1
ATOM 739 C CA . VAL A 1 98 ? -12.194 -2.986 15.482 1.00 94.19 98 VAL A CA 1
ATOM 740 C C . VAL A 1 98 ? -10.732 -2.666 15.772 1.00 94.19 98 VAL A C 1
ATOM 742 O O . VAL A 1 98 ? -9.842 -3.469 15.484 1.00 94.19 98 VAL A O 1
ATOM 745 N N . GLY A 1 99 ? -10.445 -1.478 16.294 1.00 93.44 99 GLY A N 1
ATOM 746 C CA . GLY A 1 99 ? -9.074 -1.103 16.621 1.00 93.44 99 GLY A CA 1
ATOM 747 C C . GLY A 1 99 ? -8.901 0.348 17.037 1.00 93.44 99 GLY A C 1
ATOM 748 O O . GLY A 1 99 ? -9.860 1.099 17.180 1.00 93.44 99 GLY A O 1
ATOM 749 N N . ALA A 1 100 ? -7.651 0.763 17.186 1.00 93.31 100 ALA A N 1
ATOM 750 C CA . ALA A 1 100 ? -7.281 2.117 17.560 1.00 93.31 100 ALA A CA 1
ATOM 751 C C . ALA A 1 100 ? -6.194 2.658 16.631 1.00 93.31 100 ALA A C 1
ATOM 753 O O . ALA A 1 100 ? -5.251 1.959 16.247 1.00 93.31 100 ALA A O 1
ATOM 754 N N . TRP A 1 101 ? -6.311 3.939 16.296 1.00 93.06 101 TRP A N 1
ATOM 755 C CA . TRP A 1 101 ? -5.248 4.672 15.621 1.00 93.06 101 TRP A CA 1
ATOM 756 C C . TRP A 1 101 ? -4.072 4.899 16.561 1.00 93.06 101 TRP A C 1
ATOM 758 O O . TRP A 1 101 ? -4.253 5.078 17.764 1.00 93.06 101 TRP A O 1
ATOM 768 N N . ASN A 1 102 ? -2.869 4.963 16.004 1.00 91.75 102 ASN A N 1
ATOM 769 C CA . ASN A 1 102 ? -1.725 5.438 16.762 1.00 91.75 102 ASN A CA 1
ATOM 770 C C . ASN A 1 102 ? -1.859 6.959 17.000 1.00 91.75 102 ASN A C 1
ATOM 772 O O . ASN A 1 102 ? -1.972 7.716 16.031 1.00 91.75 102 ASN A O 1
ATOM 776 N N . PRO A 1 103 ? -1.837 7.448 18.254 1.00 87.75 103 PRO A N 1
ATOM 777 C CA . PRO A 1 103 ? -1.947 8.880 18.534 1.00 87.75 103 PRO A CA 1
ATOM 778 C C . PRO A 1 103 ? -0.868 9.723 17.843 1.00 87.75 103 PRO A C 1
ATOM 780 O O . PRO A 1 103 ? -1.143 10.861 17.464 1.00 87.75 103 PRO A O 1
ATOM 783 N N . ALA A 1 104 ? 0.323 9.153 17.617 1.00 86.31 104 ALA A N 1
ATOM 784 C CA . ALA A 1 104 ? 1.429 9.827 16.937 1.00 86.31 104 ALA A CA 1
ATOM 785 C C . ALA A 1 104 ? 1.100 10.203 15.483 1.00 86.31 104 ALA A C 1
ATOM 787 O O . ALA A 1 104 ? 1.639 11.171 14.961 1.00 86.31 104 ALA A O 1
ATOM 788 N N . VAL A 1 105 ? 0.178 9.483 14.831 1.00 86.94 105 VAL A N 1
ATOM 789 C CA . VAL A 1 105 ? -0.152 9.706 13.412 1.00 86.94 105 VAL A CA 1
ATOM 790 C C . VAL A 1 105 ? -1.346 10.631 13.198 1.00 86.94 105 VAL A C 1
ATOM 792 O O . VAL A 1 105 ? -1.763 10.866 12.063 1.00 86.94 105 VAL A O 1
ATOM 795 N N . ARG A 1 106 ? -1.925 11.153 14.282 1.00 86.44 106 ARG A N 1
ATOM 796 C CA . ARG A 1 106 ? -3.124 11.999 14.270 1.00 86.44 106 ARG A CA 1
ATOM 797 C C . ARG A 1 106 ? -3.019 13.158 13.286 1.00 86.44 106 ARG A C 1
ATOM 799 O O . ARG A 1 106 ? -3.953 13.399 12.518 1.00 86.44 106 ARG A O 1
ATOM 806 N N . GLU A 1 107 ? -1.885 13.848 13.285 1.00 84.62 107 GLU A N 1
ATOM 807 C CA . GLU A 1 107 ? -1.627 14.988 12.404 1.00 84.62 107 GLU A CA 1
ATOM 808 C C . GLU A 1 107 ? -1.664 14.630 10.915 1.00 84.62 107 GLU A C 1
ATOM 810 O O . GLU A 1 107 ? -1.783 15.518 10.086 1.00 84.62 107 GLU A O 1
ATOM 815 N N . HIS A 1 108 ? -1.604 13.348 10.550 1.00 86.88 108 HIS A N 1
ATOM 816 C CA . HIS A 1 108 ? -1.726 12.893 9.166 1.00 86.88 108 HIS A CA 1
ATOM 817 C C . HIS A 1 108 ? -3.135 12.438 8.783 1.00 86.88 108 HIS A C 1
ATOM 819 O O . HIS A 1 108 ? -3.382 12.186 7.601 1.00 86.88 108 HIS A O 1
ATOM 825 N N . LEU A 1 109 ? -4.047 12.315 9.751 1.00 85.19 109 LEU A N 1
ATOM 826 C CA . LEU A 1 109 ? -5.397 11.778 9.553 1.00 85.19 109 LEU A CA 1
ATOM 827 C C . LEU A 1 109 ? -6.481 12.854 9.626 1.00 85.19 109 LEU A C 1
ATOM 829 O O . LEU A 1 109 ? -7.503 12.742 8.950 1.00 85.19 109 LEU A O 1
ATOM 833 N N . THR A 1 110 ? -6.289 13.880 10.457 1.00 75.38 110 THR A N 1
ATOM 834 C CA . THR A 1 110 ? -7.396 14.771 10.840 1.00 75.38 110 THR A CA 1
ATOM 835 C C . THR A 1 110 ? -7.177 16.246 10.557 1.00 75.38 110 THR A C 1
ATOM 837 O O . THR A 1 110 ? -8.127 17.019 10.666 1.00 75.38 110 THR A O 1
ATOM 840 N N . ASP A 1 111 ? -5.963 16.664 10.206 1.00 62.88 111 ASP A N 1
ATOM 841 C CA . ASP A 1 111 ? -5.612 18.079 10.263 1.00 62.88 111 ASP A CA 1
ATOM 842 C C . ASP A 1 111 ? -5.711 18.795 8.910 1.00 62.88 111 ASP A C 1
ATOM 844 O O . ASP A 1 111 ? -4.732 19.263 8.336 1.00 62.88 111 ASP A O 1
ATOM 848 N N . TYR A 1 112 ? -6.936 18.860 8.384 1.00 57.81 112 TYR A N 1
ATOM 849 C CA . TYR A 1 112 ? -7.255 19.352 7.038 1.00 57.81 112 TYR A CA 1
ATOM 850 C C . TYR A 1 112 ? -6.887 20.816 6.756 1.00 57.81 112 TYR A C 1
ATOM 852 O O . TYR A 1 112 ? -6.982 21.240 5.602 1.00 57.81 112 TYR A O 1
ATOM 860 N N . LYS A 1 113 ? -6.578 21.617 7.783 1.00 51.50 113 LYS A N 1
ATOM 861 C CA . LYS A 1 113 ? -6.452 23.077 7.644 1.00 51.50 113 LYS A CA 1
ATOM 862 C C . LYS A 1 113 ? -5.405 23.749 8.537 1.00 51.50 113 LYS A C 1
ATOM 864 O O . LYS A 1 113 ? -5.148 24.923 8.288 1.00 51.50 113 LYS A O 1
ATOM 869 N N . ALA A 1 114 ? -4.847 23.093 9.561 1.00 49.31 114 ALA A N 1
ATOM 870 C CA . ALA A 1 114 ? -4.029 23.812 10.548 1.00 49.31 114 ALA A CA 1
ATOM 871 C C . ALA A 1 114 ? -2.527 23.853 10.235 1.00 49.31 114 ALA A C 1
ATOM 873 O O . ALA A 1 114 ? -1.838 24.729 10.740 1.00 49.31 114 ALA A O 1
ATOM 874 N N . ASN A 1 115 ? -2.028 22.976 9.367 1.00 53.12 115 ASN A N 1
ATOM 875 C CA . ASN A 1 115 ? -0.616 22.913 8.998 1.00 53.12 115 ASN A CA 1
ATOM 876 C C . ASN A 1 115 ? -0.523 22.923 7.470 1.00 53.12 115 ASN A C 1
ATOM 878 O O . ASN A 1 115 ? -1.399 22.342 6.836 1.00 53.12 115 ASN A O 1
ATOM 882 N N . ASP A 1 116 ? 0.524 23.496 6.864 1.00 61.34 116 ASP A N 1
ATOM 883 C CA . ASP A 1 116 ? 0.831 23.500 5.407 1.00 61.34 116 ASP A CA 1
ATOM 884 C C . ASP A 1 116 ? 0.946 22.088 4.753 1.00 61.34 116 ASP A C 1
ATOM 886 O O . ASP A 1 116 ? 1.515 21.879 3.678 1.00 61.34 116 ASP A O 1
ATOM 890 N N . VAL A 1 117 ? 0.406 21.071 5.413 1.00 69.81 117 VAL A N 1
ATOM 891 C CA . VAL A 1 117 ? 0.257 19.689 5.006 1.00 69.81 117 VAL A CA 1
ATOM 892 C C . VAL A 1 117 ? -0.884 19.582 3.998 1.00 69.81 117 VAL A C 1
ATOM 894 O O . VAL A 1 117 ? -2.040 19.909 4.252 1.00 69.81 117 VAL A O 1
ATOM 897 N N . THR A 1 118 ? -0.554 19.063 2.820 1.00 81.25 118 THR A N 1
ATOM 898 C CA . THR A 1 118 ? -1.544 18.759 1.784 1.00 81.25 118 THR A CA 1
ATOM 899 C C . THR A 1 118 ? -2.110 17.357 1.984 1.00 81.25 118 THR A C 1
ATOM 901 O O . THR A 1 118 ? -1.378 16.439 2.353 1.00 81.25 118 THR A O 1
ATOM 904 N N . TYR A 1 119 ? -3.400 17.179 1.703 1.00 85.06 119 TYR A N 1
ATOM 905 C CA . TYR A 1 119 ? -4.120 15.918 1.894 1.00 85.06 119 TYR A CA 1
ATOM 906 C C . TYR A 1 119 ? -4.691 15.392 0.586 1.00 85.06 119 TYR A C 1
ATOM 908 O O . TYR A 1 119 ? -4.962 16.155 -0.345 1.00 85.06 119 TYR A O 1
ATOM 916 N N . THR A 1 120 ? -4.922 14.082 0.546 1.00 85.88 120 THR A N 1
ATOM 917 C CA . THR A 1 120 ? -5.647 13.422 -0.538 1.00 85.88 120 THR A CA 1
ATOM 918 C C . THR A 1 120 ? -6.867 12.706 -0.001 1.00 85.88 120 THR A C 1
ATOM 920 O O . THR A 1 120 ? -6.772 11.929 0.949 1.00 85.88 120 THR A O 1
ATOM 923 N N . THR A 1 121 ? -7.993 12.886 -0.686 1.00 84.69 121 THR A N 1
ATOM 924 C CA . THR A 1 121 ? -9.191 12.075 -0.480 1.00 84.69 121 THR A CA 1
ATOM 925 C C . THR A 1 121 ? -9.110 10.772 -1.278 1.00 84.69 121 THR A C 1
ATOM 927 O O . THR A 1 121 ? -9.032 10.763 -2.515 1.00 84.69 121 THR A O 1
ATOM 930 N N . LEU A 1 122 ? -9.157 9.649 -0.568 1.00 83.81 122 LEU A N 1
ATOM 931 C CA . LEU A 1 122 ? -9.205 8.305 -1.126 1.00 83.81 122 LEU A CA 1
ATOM 932 C C . LEU A 1 122 ? -10.673 7.885 -1.242 1.00 83.81 122 LEU A C 1
ATOM 934 O O . LEU A 1 122 ? -11.374 7.701 -0.249 1.00 83.81 122 LEU A O 1
ATOM 938 N N . ASP A 1 123 ? -11.152 7.742 -2.476 1.00 69.50 123 ASP A N 1
ATOM 939 C CA . ASP A 1 123 ? -12.529 7.315 -2.715 1.00 69.50 123 ASP A CA 1
ATOM 940 C C . ASP A 1 123 ? -12.631 5.793 -2.728 1.00 69.50 123 ASP A C 1
ATOM 942 O O . ASP A 1 123 ? -11.832 5.089 -3.340 1.00 69.50 123 ASP A O 1
ATOM 946 N N . TRP A 1 124 ? -13.668 5.295 -2.062 1.00 58.78 124 TRP A N 1
ATOM 947 C CA . TRP A 1 124 ? -13.962 3.874 -1.875 1.00 58.78 124 TRP A CA 1
ATOM 948 C C . TRP A 1 124 ? -14.769 3.244 -3.023 1.00 58.78 124 TRP A C 1
ATOM 950 O O . TRP A 1 124 ? -14.991 2.033 -3.024 1.00 58.78 124 TRP A O 1
ATOM 960 N N . GLN A 1 125 ? -15.273 4.047 -3.970 1.00 53.12 125 GLN A N 1
ATOM 961 C CA . GLN A 1 125 ? -16.199 3.572 -5.011 1.00 53.12 125 GLN A CA 1
ATOM 962 C C . GLN A 1 125 ? -15.535 2.672 -6.065 1.00 53.12 125 GLN A C 1
ATOM 964 O O . GLN A 1 125 ? -16.221 2.067 -6.889 1.00 53.12 125 GLN A O 1
ATOM 969 N N . ASP A 1 126 ? -14.223 2.473 -5.987 1.00 53.75 126 ASP A N 1
ATOM 970 C CA . ASP A 1 126 ? -13.493 1.589 -6.883 1.00 53.75 126 ASP A CA 1
ATOM 971 C C . ASP A 1 126 ? -13.331 0.170 -6.328 1.00 53.75 126 ASP A C 1
ATOM 973 O O . ASP A 1 126 ? -12.251 -0.418 -6.325 1.00 53.75 126 ASP A O 1
ATOM 977 N N . LYS A 1 127 ? -14.452 -0.461 -5.955 1.00 59.03 127 LYS A N 1
ATOM 978 C CA . LYS A 1 127 ? -14.524 -1.936 -5.840 1.00 59.03 127 LYS A CA 1
ATOM 979 C C . LYS A 1 127 ? -14.223 -2.652 -7.166 1.00 59.03 127 LYS A C 1
ATOM 981 O O . LYS A 1 127 ? -14.091 -3.871 -7.193 1.00 59.03 127 LYS A O 1
ATOM 986 N N . ARG A 1 128 ? -14.146 -1.888 -8.258 1.00 68.56 128 ARG A N 1
ATOM 987 C CA . ARG A 1 128 ? -13.854 -2.340 -9.618 1.00 68.56 128 ARG A CA 1
ATOM 988 C C . ARG A 1 128 ? -12.421 -2.828 -9.781 1.00 68.56 128 ARG A C 1
ATOM 990 O O . ARG A 1 128 ? -12.199 -3.692 -10.622 1.00 68.56 128 ARG A O 1
ATOM 997 N N . PHE A 1 129 ? -11.479 -2.298 -8.998 1.00 81.06 129 PHE A N 1
ATOM 998 C CA . PHE A 1 129 ? -10.078 -2.627 -9.203 1.00 81.06 129 PHE A CA 1
ATOM 999 C C . PHE A 1 129 ? -9.750 -4.024 -8.678 1.00 81.06 129 PHE A C 1
ATOM 1001 O O . PHE A 1 129 ? -10.052 -4.378 -7.532 1.00 81.06 129 PHE A O 1
ATOM 1008 N N . LYS A 1 130 ? -9.127 -4.805 -9.554 1.00 82.19 130 LYS A N 1
ATOM 1009 C CA . LYS A 1 130 ? -8.630 -6.159 -9.319 1.00 82.19 130 LYS A CA 1
ATOM 1010 C C . LYS A 1 130 ? -7.142 -6.168 -8.992 1.00 82.19 130 LYS A C 1
ATOM 1012 O O . LYS A 1 130 ? -6.656 -7.171 -8.489 1.00 82.19 130 LYS A O 1
ATOM 1017 N N . ASN A 1 131 ? -6.425 -5.081 -9.277 1.00 85.00 131 ASN A N 1
ATOM 1018 C CA . ASN A 1 131 ? -4.989 -4.981 -9.063 1.00 85.00 131 ASN A CA 1
ATOM 1019 C C . ASN A 1 131 ? -4.658 -3.966 -7.958 1.00 85.00 131 ASN A C 1
ATOM 1021 O O . ASN A 1 131 ? -5.125 -2.827 -7.966 1.00 85.00 131 ASN A O 1
ATOM 1025 N N . ALA A 1 132 ? -3.812 -4.354 -7.005 1.00 87.31 132 ALA A N 1
ATOM 1026 C CA . ALA A 1 132 ? -3.415 -3.471 -5.916 1.00 87.31 132 ALA A CA 1
ATOM 1027 C C . ALA A 1 132 ? -2.553 -2.272 -6.357 1.00 87.31 132 ALA A C 1
ATOM 1029 O O . ALA A 1 132 ? -2.669 -1.173 -5.807 1.00 87.31 132 ALA A O 1
ATOM 1030 N N . HIS A 1 133 ? -1.741 -2.435 -7.404 1.00 89.81 133 HIS A N 1
ATOM 1031 C CA . HIS A 1 133 ? -0.958 -1.341 -7.984 1.00 89.81 133 HIS A CA 1
ATOM 1032 C C . HIS A 1 133 ? -1.847 -0.251 -8.594 1.00 89.81 133 HIS A C 1
ATOM 1034 O O . HIS A 1 133 ? -1.421 0.899 -8.698 1.00 89.81 133 HIS A O 1
ATOM 1040 N N . THR A 1 134 ? -3.087 -0.590 -8.953 1.00 90.31 134 THR A N 1
ATOM 1041 C CA . THR A 1 134 ? -4.098 0.360 -9.422 1.00 90.31 134 THR A CA 1
ATOM 1042 C C . THR A 1 134 ? -4.523 1.313 -8.319 1.00 90.31 134 THR A C 1
ATOM 1044 O O . THR A 1 134 ? -4.487 2.526 -8.528 1.00 90.31 134 THR A O 1
ATOM 1047 N N . TYR A 1 135 ? -4.800 0.802 -7.115 1.00 88.75 135 TYR A N 1
ATOM 1048 C CA . TYR A 1 135 ? -5.031 1.654 -5.945 1.00 88.75 135 TYR A CA 1
ATOM 1049 C C . TYR A 1 135 ? -3.821 2.549 -5.673 1.00 88.75 135 TYR A C 1
ATOM 1051 O O . TYR A 1 135 ? -3.966 3.762 -5.524 1.00 88.75 135 TYR A O 1
ATOM 1059 N N . ARG A 1 136 ? -2.615 1.968 -5.694 1.00 90.81 136 ARG A N 1
ATOM 1060 C CA . ARG A 1 136 ? -1.380 2.711 -5.433 1.00 90.81 136 ARG A CA 1
ATOM 1061 C C . ARG A 1 136 ? -1.172 3.864 -6.416 1.00 90.81 136 ARG A C 1
ATOM 1063 O O . ARG A 1 136 ? -0.914 4.988 -5.985 1.00 90.81 136 ARG A O 1
ATOM 1070 N N . LEU A 1 137 ? -1.298 3.607 -7.720 1.00 91.38 137 LEU A N 1
ATOM 1071 C CA . LEU A 1 137 ? -1.147 4.650 -8.733 1.00 91.38 137 LEU A CA 1
ATOM 1072 C C . LEU A 1 137 ? -2.247 5.708 -8.607 1.00 91.38 137 LEU A C 1
ATOM 1074 O O . LEU A 1 137 ? -1.938 6.894 -8.680 1.00 91.38 137 LEU A O 1
ATOM 1078 N N . LEU A 1 138 ? -3.500 5.311 -8.366 1.00 89.31 138 LEU A N 1
ATOM 1079 C CA . LEU A 1 138 ? -4.592 6.265 -8.166 1.00 89.31 138 LEU A CA 1
ATOM 1080 C C . LEU A 1 138 ? -4.292 7.235 -7.020 1.00 89.31 138 LEU A C 1
ATOM 1082 O O . LEU A 1 138 ? -4.432 8.446 -7.189 1.00 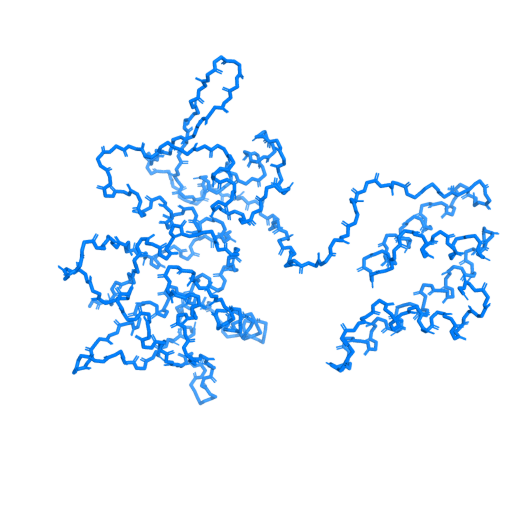89.31 138 LEU A O 1
ATOM 1086 N N . TRP A 1 139 ? -3.866 6.717 -5.868 1.00 90.12 139 TRP A N 1
ATOM 1087 C CA . TRP A 1 139 ? -3.568 7.538 -4.694 1.00 90.12 139 TRP A CA 1
ATOM 1088 C C . TRP A 1 139 ? -2.407 8.494 -4.959 1.00 90.12 139 TRP A C 1
ATOM 1090 O O . TRP A 1 139 ? -2.503 9.678 -4.634 1.00 90.12 139 TRP A O 1
ATOM 1100 N N . LEU A 1 140 ? -1.351 8.018 -5.628 1.00 90.75 140 LEU A N 1
ATOM 1101 C CA . LEU A 1 140 ? -0.242 8.870 -6.053 1.00 90.75 140 LEU A CA 1
ATOM 1102 C C . LEU A 1 140 ? -0.732 9.997 -6.963 1.00 90.75 140 LEU A C 1
ATOM 1104 O O . LEU A 1 140 ? -0.452 11.160 -6.681 1.00 90.75 140 LEU A O 1
ATOM 1108 N N . LEU A 1 141 ? -1.495 9.684 -8.013 1.00 89.62 141 LEU A N 1
ATOM 1109 C CA . LEU A 1 141 ? -2.005 10.684 -8.954 1.00 89.62 141 LEU A CA 1
ATOM 1110 C C . LEU A 1 141 ? -2.883 11.729 -8.264 1.00 89.62 141 LEU A C 1
ATOM 1112 O O . LEU A 1 141 ? -2.671 12.924 -8.473 1.00 89.62 141 LEU A O 1
ATOM 1116 N N . LYS A 1 142 ? -3.808 11.293 -7.401 1.00 87.62 142 LYS A N 1
ATOM 1117 C CA . LYS A 1 142 ? -4.651 12.202 -6.616 1.00 87.62 142 LYS A CA 1
ATOM 1118 C C . LYS A 1 142 ? -3.820 13.095 -5.690 1.00 87.62 142 LYS A C 1
ATOM 1120 O O . LYS A 1 142 ? -4.097 14.287 -5.603 1.00 87.62 142 LYS A O 1
ATOM 1125 N N . SER A 1 143 ? -2.740 12.577 -5.099 1.00 88.50 143 SER A N 1
ATOM 1126 C CA . SER A 1 143 ? -1.863 13.385 -4.240 1.00 88.50 143 SER A CA 1
ATOM 1127 C C . SER A 1 143 ? -1.174 14.534 -4.960 1.00 88.50 143 SER A C 1
ATOM 1129 O O . SER A 1 143 ? -0.865 15.540 -4.330 1.00 88.50 143 SER A O 1
ATOM 1131 N N . TYR A 1 144 ? -0.944 14.431 -6.269 1.00 88.19 144 TYR A N 1
ATOM 1132 C CA . TYR A 1 144 ? -0.362 15.512 -7.070 1.00 88.19 144 TYR A CA 1
ATOM 1133 C C . TYR A 1 144 ? -1.413 16.332 -7.827 1.00 88.19 144 TYR A C 1
ATOM 1135 O O . TYR A 1 144 ? -1.042 17.271 -8.525 1.00 88.19 144 TYR A O 1
ATOM 1143 N N . GLN A 1 145 ? -2.706 16.020 -7.692 1.00 82.00 145 GLN A N 1
ATOM 1144 C CA . GLN A 1 145 ? -3.779 16.705 -8.418 1.00 82.00 145 GLN A CA 1
ATOM 1145 C C . GLN A 1 145 ? -3.935 18.173 -8.004 1.00 82.00 145 GLN A C 1
ATOM 1147 O O . GLN A 1 145 ? -4.374 18.989 -8.808 1.00 82.00 145 GLN A O 1
ATOM 1152 N N . SER A 1 146 ? -3.544 18.522 -6.775 1.00 73.44 146 SER A N 1
ATOM 1153 C CA . SER A 1 146 ? -3.527 19.911 -6.305 1.00 73.44 146 SER A CA 1
ATOM 1154 C C . SER A 1 146 ? -2.438 20.764 -6.962 1.00 73.44 146 SER A C 1
ATOM 1156 O O . SER A 1 146 ? -2.471 21.986 -6.843 1.00 73.44 146 SER A O 1
ATOM 1158 N N . LEU A 1 147 ? -1.478 20.159 -7.672 1.00 73.75 147 LEU A N 1
ATOM 1159 C CA . LEU A 1 147 ? -0.479 20.910 -8.420 1.00 73.75 147 LEU A CA 1
ATOM 1160 C C . LEU A 1 147 ? -1.078 21.412 -9.737 1.00 73.75 147 LEU A C 1
ATOM 1162 O O . LEU A 1 147 ? -1.558 20.632 -10.557 1.00 73.75 147 LEU A O 1
ATOM 1166 N N . HIS A 1 148 ? -0.953 22.714 -9.998 1.00 69.50 148 HIS A N 1
ATOM 1167 C CA . HIS A 1 148 ? -1.358 23.318 -11.275 1.00 69.50 148 HIS A CA 1
ATOM 1168 C C . HIS A 1 148 ? -0.577 22.783 -12.486 1.00 69.50 148 HIS A C 1
ATOM 1170 O O . HIS A 1 148 ? -0.996 22.969 -13.627 1.00 69.50 148 HIS A O 1
ATOM 1176 N N . THR A 1 149 ? 0.561 22.119 -12.258 1.00 73.81 149 THR A N 1
ATOM 1177 C CA . THR A 1 149 ? 1.373 21.508 -13.312 1.00 73.81 149 THR A CA 1
ATOM 1178 C C . THR A 1 149 ? 1.384 19.982 -13.187 1.00 73.81 149 THR A C 1
ATOM 1180 O O . THR A 1 149 ? 1.598 19.454 -12.093 1.00 73.81 149 THR A O 1
ATOM 1183 N N . PRO A 1 150 ? 1.205 19.240 -14.299 1.00 79.75 150 PRO A N 1
ATOM 1184 C CA . PRO A 1 150 ? 1.287 17.786 -14.272 1.00 79.75 150 PRO A CA 1
ATOM 1185 C C . PRO A 1 150 ? 2.668 17.314 -13.804 1.00 79.75 150 PRO A C 1
ATOM 1187 O O . PRO A 1 150 ? 3.693 17.649 -14.410 1.00 79.75 150 PRO A O 1
ATOM 1190 N N . LYS A 1 151 ? 2.697 16.485 -12.755 1.00 87.00 151 LYS A N 1
ATOM 1191 C CA . LYS A 1 151 ? 3.928 15.862 -12.256 1.00 87.00 151 LYS A CA 1
ATOM 1192 C C . LYS A 1 151 ? 4.572 15.020 -13.359 1.00 87.00 151 LYS A C 1
ATOM 1194 O O . LYS A 1 151 ? 3.972 14.092 -13.904 1.00 87.00 151 LYS A O 1
ATOM 1199 N N . VAL A 1 152 ? 5.827 15.342 -13.663 1.00 90.00 152 VAL A N 1
ATOM 1200 C CA . VAL A 1 152 ? 6.688 14.524 -14.521 1.00 90.00 152 VAL A CA 1
ATOM 1201 C C . VAL A 1 152 ? 7.416 13.520 -13.639 1.00 90.00 152 VAL A C 1
ATOM 1203 O O . VAL A 1 152 ? 8.216 13.903 -12.785 1.00 90.00 152 VAL A O 1
ATOM 1206 N N . TRP A 1 153 ? 7.145 12.241 -13.862 1.00 91.38 153 TRP A N 1
ATOM 1207 C CA . TRP A 1 153 ? 7.771 11.143 -13.139 1.00 91.38 153 TRP A CA 1
ATOM 1208 C C . TRP A 1 153 ? 8.994 10.642 -13.886 1.00 91.38 153 TRP A C 1
ATOM 1210 O O . TRP A 1 153 ? 8.880 10.300 -15.065 1.00 91.38 153 TRP A O 1
ATOM 1220 N N . LYS A 1 154 ? 10.149 10.534 -13.222 1.00 91.19 154 LYS A N 1
ATOM 1221 C CA . LYS A 1 154 ? 11.249 9.734 -13.782 1.00 91.19 154 LYS A CA 1
ATOM 1222 C C . LYS A 1 154 ? 10.834 8.259 -13.783 1.00 91.19 154 LYS A C 1
ATOM 1224 O O . LYS A 1 154 ? 10.100 7.818 -12.907 1.00 91.19 154 LYS A O 1
ATOM 1229 N N . VAL A 1 155 ? 11.312 7.478 -14.753 1.00 87.81 155 VAL A N 1
ATOM 1230 C CA . VAL A 1 155 ? 10.915 6.059 -14.881 1.00 87.81 155 VAL A CA 1
ATOM 1231 C C . VAL A 1 155 ? 11.281 5.252 -13.628 1.00 87.81 155 VAL A C 1
ATOM 1233 O O . VAL A 1 155 ? 10.489 4.445 -13.158 1.00 87.81 155 VAL A O 1
ATOM 1236 N N . GLU A 1 156 ? 12.468 5.478 -13.069 1.00 87.88 156 GLU A N 1
ATOM 1237 C CA . GLU A 1 156 ? 12.929 4.824 -11.836 1.00 87.88 156 GLU A CA 1
ATOM 1238 C C . GLU A 1 156 ? 12.123 5.253 -10.608 1.00 87.88 156 GLU A C 1
ATOM 1240 O O . GLU A 1 156 ? 11.695 4.400 -9.839 1.00 87.88 156 GLU A O 1
ATOM 1245 N N . GLU A 1 157 ? 11.852 6.553 -10.479 1.00 91.00 157 GLU A N 1
ATOM 1246 C CA . GLU A 1 157 ? 11.016 7.121 -9.413 1.00 91.00 157 GLU A CA 1
ATOM 1247 C C . GLU A 1 157 ? 9.610 6.510 -9.433 1.00 91.00 157 GLU A C 1
ATOM 1249 O O . GLU A 1 157 ? 9.106 6.088 -8.400 1.00 91.00 157 GLU A O 1
ATOM 1254 N N . LEU A 1 158 ? 9.002 6.390 -10.616 1.00 90.62 158 LEU A N 1
ATOM 1255 C CA . LEU A 1 158 ? 7.679 5.792 -10.774 1.00 90.62 158 LEU A CA 1
ATOM 1256 C C . LEU A 1 158 ? 7.664 4.300 -10.425 1.00 90.62 158 LEU A C 1
ATOM 1258 O O . LEU A 1 158 ? 6.712 3.824 -9.810 1.00 90.62 158 LEU A O 1
ATOM 1262 N N . ARG A 1 159 ? 8.708 3.557 -10.816 1.00 89.94 159 ARG A N 1
ATOM 1263 C CA . ARG A 1 159 ? 8.839 2.134 -10.470 1.00 89.94 159 ARG A CA 1
ATOM 1264 C C . ARG A 1 159 ? 8.932 1.947 -8.964 1.00 89.94 159 ARG A C 1
ATOM 1266 O O . ARG A 1 159 ? 8.142 1.189 -8.415 1.00 89.94 159 ARG A O 1
ATOM 1273 N N . LEU A 1 160 ? 9.809 2.697 -8.298 1.00 89.94 160 LEU A N 1
ATOM 1274 C CA . LEU A 1 160 ? 9.911 2.681 -6.839 1.00 89.94 160 LEU A CA 1
ATOM 1275 C C . LEU A 1 160 ? 8.589 3.069 -6.172 1.00 89.94 160 LEU A C 1
ATOM 1277 O O . LEU A 1 160 ? 8.141 2.372 -5.271 1.00 89.94 160 LEU A O 1
ATOM 1281 N N . ALA A 1 161 ? 7.917 4.111 -6.660 1.00 88.69 161 ALA A N 1
ATOM 1282 C CA . ALA A 1 161 ? 6.676 4.581 -6.055 1.00 88.69 161 ALA A CA 1
ATOM 1283 C C . ALA A 1 161 ? 5.516 3.570 -6.157 1.00 88.69 161 ALA A C 1
ATOM 1285 O O . ALA A 1 161 ? 4.668 3.532 -5.261 1.00 88.69 161 ALA A O 1
ATOM 1286 N N . ILE A 1 162 ? 5.455 2.763 -7.227 1.00 89.38 162 ILE A N 1
ATOM 1287 C CA . ILE A 1 162 ? 4.366 1.795 -7.469 1.00 89.38 162 ILE A CA 1
ATOM 1288 C C . ILE A 1 162 ? 4.702 0.380 -6.978 1.00 89.38 162 ILE A C 1
ATOM 1290 O O . ILE A 1 162 ? 3.808 -0.319 -6.500 1.00 89.38 162 ILE A O 1
ATOM 1294 N N . LEU A 1 163 ? 5.949 -0.066 -7.151 1.00 87.12 163 LEU A N 1
ATOM 1295 C CA . LEU A 1 163 ? 6.391 -1.440 -6.871 1.00 87.12 163 LEU A CA 1
ATOM 1296 C C . LEU A 1 163 ? 7.179 -1.565 -5.567 1.00 87.12 163 LEU A C 1
ATOM 1298 O O . LEU A 1 163 ? 7.312 -2.671 -5.052 1.00 87.12 163 LEU A O 1
ATOM 1302 N N . ASN A 1 164 ? 7.730 -0.458 -5.061 1.00 87.38 164 ASN A N 1
ATOM 1303 C CA . ASN A 1 164 ? 8.761 -0.452 -4.022 1.00 87.38 164 ASN A CA 1
ATOM 1304 C C . ASN A 1 164 ? 9.991 -1.312 -4.377 1.00 87.38 164 ASN A C 1
ATOM 1306 O O . ASN A 1 164 ? 10.661 -1.866 -3.508 1.00 87.38 164 ASN A O 1
ATOM 1310 N N . ASP A 1 165 ? 10.267 -1.450 -5.676 1.00 84.50 165 ASP A N 1
ATOM 1311 C CA . ASP A 1 165 ? 11.338 -2.278 -6.219 1.00 84.50 165 ASP A CA 1
ATOM 1312 C C . ASP A 1 165 ? 11.771 -1.761 -7.604 1.00 84.50 165 ASP A C 1
ATOM 1314 O O . ASP A 1 165 ? 10.965 -1.242 -8.380 1.00 84.50 165 ASP A O 1
ATOM 1318 N N . LEU A 1 166 ? 13.062 -1.902 -7.905 1.00 81.69 166 LEU A N 1
ATOM 1319 C CA . LEU A 1 166 ? 13.667 -1.585 -9.205 1.00 81.69 166 LEU A CA 1
ATOM 1320 C C . LEU A 1 166 ? 14.049 -2.833 -10.008 1.00 81.69 166 LEU A C 1
ATOM 1322 O O . LEU A 1 166 ? 14.331 -2.718 -11.203 1.00 81.69 166 LEU A O 1
ATOM 1326 N N . THR A 1 167 ? 14.099 -4.003 -9.367 1.00 83.00 167 THR A N 1
ATOM 1327 C CA . THR A 1 167 ? 14.515 -5.259 -10.002 1.00 83.00 167 THR A CA 1
ATOM 1328 C C . THR A 1 167 ? 13.393 -5.855 -10.847 1.00 83.00 167 THR A C 1
ATOM 1330 O O . THR A 1 167 ? 13.636 -6.338 -11.955 1.00 83.00 167 THR A O 1
ATOM 1333 N N . THR A 1 168 ? 12.152 -5.742 -10.375 1.00 80.25 168 THR A N 1
ATOM 1334 C CA . THR A 1 168 ? 10.959 -6.116 -11.130 1.00 80.25 168 THR A CA 1
ATOM 1335 C C . THR A 1 168 ? 10.756 -5.153 -12.305 1.00 80.25 168 THR A C 1
ATOM 1337 O O . THR A 1 168 ? 10.616 -3.944 -12.127 1.00 80.25 168 THR A O 1
ATOM 1340 N N . TYR A 1 169 ? 10.724 -5.701 -13.525 1.00 84.31 169 TYR A N 1
ATOM 1341 C CA . TYR A 1 169 ? 10.678 -4.953 -14.791 1.00 84.31 169 TYR A CA 1
ATOM 1342 C C . TYR A 1 169 ? 11.875 -3.993 -14.984 1.00 84.31 169 TYR A C 1
ATOM 1344 O O . TYR A 1 169 ? 11.726 -2.762 -14.935 1.00 84.31 169 TYR A O 1
ATOM 1352 N N . PRO A 1 170 ? 13.081 -4.532 -15.246 1.00 80.81 170 PRO A N 1
ATOM 1353 C CA . PRO A 1 170 ? 14.300 -3.728 -15.343 1.00 80.81 170 PRO A CA 1
ATOM 1354 C C . PRO A 1 170 ? 14.265 -2.760 -16.533 1.00 80.81 170 PRO A C 1
ATOM 1356 O O . PRO A 1 170 ? 14.787 -1.645 -16.442 1.00 80.81 170 PRO A O 1
ATOM 1359 N N . ASN A 1 171 ? 13.588 -3.141 -17.618 1.00 84.94 171 ASN A N 1
ATOM 1360 C CA . ASN A 1 171 ? 13.445 -2.327 -18.817 1.00 84.94 171 ASN A CA 1
ATOM 1361 C C . ASN A 1 171 ? 12.080 -1.634 -18.870 1.00 84.94 171 ASN A C 1
ATOM 1363 O O . ASN A 1 171 ? 11.054 -2.186 -18.472 1.00 84.94 171 ASN A O 1
ATOM 1367 N N . LEU A 1 172 ? 12.044 -0.436 -19.464 1.00 84.88 172 LEU A N 1
ATOM 1368 C CA . LEU A 1 172 ? 10.803 0.331 -19.619 1.00 84.88 172 LEU A CA 1
ATOM 1369 C C . LEU A 1 172 ? 9.741 -0.418 -20.441 1.00 84.88 172 LEU A C 1
ATOM 1371 O O . LEU A 1 172 ? 8.556 -0.280 -20.160 1.00 84.88 172 LEU A O 1
ATOM 1375 N N . ALA A 1 173 ? 10.144 -1.187 -21.456 1.00 86.75 173 ALA A N 1
ATOM 1376 C CA . ALA A 1 173 ? 9.206 -1.950 -22.281 1.00 86.75 173 ALA A CA 1
ATOM 1377 C C . ALA A 1 173 ? 8.450 -3.006 -21.456 1.00 86.75 173 ALA A C 1
ATOM 1379 O O . ALA A 1 173 ? 7.227 -3.105 -21.568 1.00 86.75 173 ALA A O 1
ATOM 1380 N N . ASP A 1 174 ? 9.167 -3.719 -20.585 1.00 87.44 174 ASP A N 1
ATOM 1381 C CA . ASP A 1 174 ? 8.592 -4.731 -19.696 1.00 87.44 174 ASP A CA 1
ATOM 1382 C C . ASP A 1 174 ? 7.713 -4.076 -18.632 1.00 87.44 174 ASP A C 1
ATOM 1384 O O . ASP A 1 174 ? 6.607 -4.540 -18.378 1.00 87.44 174 ASP A O 1
ATOM 1388 N N . PHE A 1 175 ? 8.152 -2.941 -18.079 1.00 89.06 175 PHE A N 1
ATOM 1389 C CA . PHE A 1 175 ? 7.372 -2.187 -17.096 1.00 89.06 175 PHE A CA 1
ATOM 1390 C C . PHE A 1 175 ? 6.046 -1.684 -17.681 1.00 89.06 175 PHE A C 1
ATOM 1392 O O . PHE A 1 175 ? 5.001 -1.772 -17.032 1.00 89.06 175 PHE A O 1
ATOM 1399 N N . ARG A 1 176 ? 6.068 -1.204 -18.932 1.00 90.31 176 ARG A N 1
ATOM 1400 C CA . ARG A 1 176 ? 4.860 -0.763 -19.638 1.00 90.31 176 ARG A CA 1
ATOM 1401 C C . ARG A 1 176 ? 3.873 -1.905 -19.847 1.00 90.31 176 ARG A C 1
ATOM 1403 O O . ARG A 1 176 ? 2.755 -1.835 -19.349 1.00 90.31 176 ARG A O 1
ATOM 1410 N N . ARG A 1 177 ? 4.312 -2.974 -20.519 1.00 86.75 177 ARG A N 1
ATOM 1411 C CA . ARG A 1 177 ? 3.445 -4.107 -20.886 1.00 86.75 177 ARG A CA 1
ATOM 1412 C C . ARG A 1 177 ? 3.006 -4.932 -19.676 1.00 86.75 177 ARG A C 1
ATOM 1414 O O . ARG A 1 177 ? 1.881 -5.426 -19.629 1.00 86.75 177 ARG A O 1
ATOM 1421 N N . GLY A 1 178 ? 3.908 -5.115 -18.715 1.00 85.38 178 GLY A N 1
ATOM 1422 C CA . GLY A 1 178 ? 3.695 -5.946 -17.535 1.00 85.38 178 GLY A CA 1
ATOM 1423 C C . GLY A 1 178 ? 2.766 -5.303 -16.512 1.00 85.38 178 GLY A C 1
ATOM 1424 O O . GLY A 1 178 ? 1.953 -6.012 -15.917 1.00 85.38 178 GLY A O 1
ATOM 1425 N N . LEU A 1 179 ? 2.847 -3.976 -16.349 1.00 90.00 179 LEU A N 1
ATOM 1426 C CA . LEU A 1 179 ? 2.141 -3.260 -15.291 1.00 90.00 179 LEU A CA 1
ATOM 1427 C C . LEU A 1 179 ? 1.426 -1.995 -15.772 1.00 90.00 179 LEU A C 1
ATOM 1429 O O . LEU A 1 179 ? 0.211 -1.898 -15.612 1.00 90.00 179 LEU A O 1
ATOM 1433 N N . LEU A 1 180 ? 2.162 -1.024 -16.321 1.00 90.88 180 LEU A N 1
ATOM 1434 C CA . LEU A 1 180 ? 1.651 0.340 -16.484 1.00 90.88 180 LEU A CA 1
ATOM 1435 C C . LEU A 1 180 ? 0.432 0.404 -17.407 1.00 90.88 180 LEU A C 1
ATOM 1437 O O . LEU A 1 180 ? -0.558 1.029 -17.049 1.00 90.88 180 LEU A O 1
ATOM 1441 N N . ASP A 1 181 ? 0.472 -0.283 -18.549 1.00 90.31 181 ASP A N 1
ATOM 1442 C CA . ASP A 1 181 ? -0.633 -0.295 -19.513 1.00 90.31 181 ASP A CA 1
ATOM 1443 C C . ASP A 1 181 ? -1.894 -0.919 -18.902 1.00 90.31 181 ASP A C 1
ATOM 1445 O O . ASP A 1 181 ? -2.998 -0.415 -19.098 1.00 90.31 181 ASP A O 1
ATOM 1449 N N . LYS A 1 182 ? -1.729 -1.978 -18.100 1.00 89.75 182 LYS A N 1
ATOM 1450 C CA . LYS A 1 182 ? -2.842 -2.673 -17.440 1.00 89.75 182 LYS A CA 1
ATOM 1451 C C . LYS A 1 182 ? -3.469 -1.820 -16.342 1.00 89.75 182 LYS A C 1
ATOM 1453 O O . LYS A 1 182 ? -4.688 -1.693 -16.282 1.00 89.75 182 LYS A O 1
ATOM 1458 N N . VAL A 1 183 ? -2.633 -1.215 -15.500 1.00 89.88 183 VAL A N 1
ATOM 1459 C CA . VAL A 1 183 ? -3.082 -0.335 -14.416 1.00 89.88 183 VAL A CA 1
ATOM 1460 C C . VAL A 1 183 ? -3.758 0.917 -14.985 1.00 89.88 183 VAL A C 1
ATOM 1462 O O . VAL A 1 183 ? -4.840 1.293 -14.546 1.00 89.88 183 VAL A O 1
ATOM 1465 N N . CYS A 1 184 ? -3.168 1.548 -16.001 1.00 89.94 184 CYS A N 1
ATOM 1466 C CA . CYS A 1 184 ? -3.755 2.714 -16.657 1.00 89.94 184 CYS A CA 1
ATOM 1467 C C . CYS A 1 184 ? -5.090 2.395 -17.336 1.00 89.94 184 CYS A C 1
ATOM 1469 O O . CYS A 1 184 ? -6.028 3.182 -17.215 1.00 89.94 184 CYS A O 1
ATOM 1471 N N . ALA A 1 185 ? -5.202 1.238 -17.995 1.00 87.50 185 ALA A N 1
ATOM 1472 C CA . ALA A 1 185 ? -6.457 0.789 -18.587 1.00 87.50 185 ALA A CA 1
ATOM 1473 C C . ALA A 1 185 ? -7.554 0.591 -17.530 1.00 87.50 185 ALA A C 1
ATOM 1475 O O . ALA A 1 185 ? -8.689 1.006 -17.752 1.00 87.50 185 ALA A O 1
ATOM 1476 N N . GLU A 1 186 ? -7.212 0.020 -16.373 1.00 85.81 186 GLU A N 1
ATOM 1477 C CA . GLU A 1 186 ? -8.149 -0.167 -15.263 1.00 85.81 186 GLU A CA 1
ATOM 1478 C C . GLU A 1 186 ? -8.573 1.167 -14.612 1.00 85.81 186 GLU A C 1
ATOM 1480 O O . GLU A 1 186 ? -9.741 1.330 -14.260 1.00 85.81 186 GLU A O 1
ATOM 1485 N N . LEU A 1 187 ? -7.667 2.151 -14.523 1.00 85.75 187 LEU A N 1
ATOM 1486 C CA . LEU A 1 187 ? -7.976 3.502 -14.027 1.00 85.75 187 LEU A CA 1
ATOM 1487 C C . LEU A 1 187 ? -8.742 4.379 -15.027 1.00 85.75 187 LEU A C 1
ATOM 1489 O O . LEU A 1 187 ? -9.291 5.406 -14.632 1.00 85.75 187 LEU A O 1
ATOM 1493 N N . GLY A 1 188 ? -8.723 4.052 -16.322 1.00 85.31 188 GLY A N 1
ATOM 1494 C CA . GLY A 1 188 ? -9.155 4.981 -17.370 1.00 85.31 188 GLY A CA 1
ATOM 1495 C C . GLY A 1 188 ? -8.191 6.162 -17.559 1.00 85.31 188 GLY A C 1
ATOM 1496 O O . GLY A 1 188 ? -8.608 7.272 -17.883 1.00 85.31 188 GLY A O 1
ATOM 1497 N N . TYR A 1 189 ? -6.893 5.939 -17.345 1.00 87.12 189 TYR A N 1
ATOM 1498 C CA . TYR A 1 189 ? -5.837 6.929 -17.563 1.00 87.12 189 TYR A CA 1
ATOM 1499 C C . TYR A 1 189 ? -4.991 6.576 -18.786 1.00 87.12 189 TYR A C 1
ATOM 1501 O O . TYR A 1 189 ? -4.830 5.419 -19.159 1.00 87.12 189 TYR A O 1
ATOM 1509 N N . GLY A 1 190 ? -4.419 7.605 -19.400 1.00 88.31 190 GLY A N 1
ATOM 1510 C CA . GLY A 1 190 ? -3.376 7.511 -20.406 1.00 88.31 190 GLY A CA 1
ATOM 1511 C C . GLY A 1 190 ? -2.087 8.115 -19.867 1.00 88.31 190 GLY A C 1
ATOM 1512 O O . GLY A 1 190 ? -2.068 8.788 -18.832 1.00 88.31 190 GLY A O 1
ATOM 1513 N N . TYR A 1 191 ? -0.988 7.896 -20.578 1.00 90.19 191 TYR A N 1
ATOM 1514 C CA . TYR A 1 191 ? 0.274 8.533 -20.243 1.00 90.19 191 TYR A CA 1
ATOM 1515 C C . TYR A 1 191 ? 1.077 8.887 -21.492 1.00 90.19 191 TYR A C 1
ATOM 1517 O O . TYR A 1 191 ? 1.048 8.195 -22.508 1.00 90.19 191 TYR A O 1
ATOM 1525 N N . GLU A 1 192 ? 1.826 9.976 -21.394 1.00 89.69 192 GLU A N 1
ATOM 1526 C CA . GLU A 1 192 ? 2.750 10.453 -22.413 1.00 89.69 192 GLU A CA 1
ATOM 1527 C C . GLU A 1 192 ? 4.177 10.348 -21.901 1.00 89.69 192 GLU A C 1
ATOM 1529 O O . GLU A 1 192 ? 4.461 10.566 -20.721 1.00 89.69 192 GLU A O 1
ATOM 1534 N N . THR A 1 193 ? 5.107 10.038 -22.801 1.00 90.50 193 THR A N 1
ATOM 1535 C CA . THR A 1 193 ? 6.511 9.891 -22.421 1.00 90.50 193 THR A CA 1
ATOM 1536 C C . THR A 1 193 ? 7.362 11.015 -22.954 1.00 90.50 193 THR A C 1
ATOM 1538 O O . THR A 1 193 ? 7.462 11.207 -24.164 1.00 90.50 193 THR A O 1
ATOM 1541 N N . LYS A 1 194 ? 8.027 11.712 -22.035 1.00 88.62 194 LYS A N 1
ATOM 1542 C CA . LYS A 1 194 ? 9.029 12.724 -22.339 1.00 88.62 194 LYS A CA 1
ATOM 1543 C C . LYS A 1 194 ? 10.342 12.031 -22.677 1.00 88.62 194 LYS A C 1
ATOM 1545 O O . LYS A 1 194 ? 10.840 11.198 -21.916 1.00 88.62 194 LYS A O 1
ATOM 1550 N N . LYS A 1 195 ? 10.886 12.365 -23.842 1.00 89.12 195 LYS A N 1
ATOM 1551 C CA . LYS A 1 195 ? 12.162 11.847 -24.336 1.00 89.12 195 LYS A CA 1
ATOM 1552 C C . LYS A 1 195 ? 13.225 12.934 -24.247 1.00 89.12 195 LYS A C 1
ATOM 1554 O O . LYS A 1 195 ? 12.937 14.106 -24.473 1.00 89.12 195 LYS A O 1
ATOM 1559 N N . ARG A 1 196 ? 14.459 12.531 -23.960 1.00 83.31 196 ARG A N 1
ATOM 1560 C CA . ARG A 1 196 ? 15.663 13.340 -24.172 1.00 83.31 196 ARG A CA 1
ATOM 1561 C C . ARG A 1 196 ? 16.579 12.526 -25.086 1.00 83.31 196 ARG A C 1
ATOM 1563 O O . ARG A 1 196 ? 17.138 11.512 -24.669 1.00 83.31 196 ARG A O 1
ATOM 1570 N N . GLY A 1 197 ? 16.658 12.919 -26.357 1.00 85.44 197 GLY A N 1
ATOM 1571 C CA . GLY A 1 197 ? 17.276 12.099 -27.403 1.00 85.44 197 GLY A CA 1
ATOM 1572 C C . GLY A 1 197 ? 16.527 10.775 -27.607 1.00 85.44 197 GLY A C 1
ATOM 1573 O O . GLY A 1 197 ? 15.299 10.752 -27.674 1.00 85.44 197 GLY A O 1
ATOM 1574 N N . LYS A 1 198 ? 17.259 9.653 -27.668 1.00 79.38 198 LYS A N 1
ATOM 1575 C CA . LYS A 1 198 ? 16.678 8.303 -27.833 1.00 79.38 198 LYS A CA 1
ATOM 1576 C C . LYS A 1 198 ? 16.107 7.704 -26.538 1.00 79.38 198 LYS A C 1
ATOM 1578 O O . LYS A 1 198 ? 15.400 6.700 -26.597 1.00 79.38 198 LYS A O 1
ATOM 1583 N N . ARG A 1 199 ? 16.395 8.291 -25.369 1.00 82.44 199 ARG A N 1
ATOM 1584 C CA . ARG A 1 199 ? 15.987 7.749 -24.062 1.00 82.44 199 ARG A CA 1
ATOM 1585 C C . ARG A 1 199 ? 14.715 8.426 -23.558 1.00 82.44 199 ARG A C 1
ATOM 1587 O O . ARG A 1 199 ? 14.573 9.646 -23.630 1.00 82.44 199 ARG A O 1
ATOM 1594 N N . VAL A 1 200 ? 13.799 7.630 -23.011 1.00 85.50 200 VAL A N 1
ATOM 1595 C CA . VAL A 1 200 ? 12.643 8.136 -22.260 1.00 85.50 200 VAL A CA 1
ATOM 1596 C C . VAL A 1 200 ? 13.126 8.560 -20.879 1.00 85.50 200 VAL A C 1
ATOM 1598 O O . VAL A 1 200 ? 13.668 7.744 -20.139 1.00 85.50 200 VAL A O 1
ATOM 1601 N N . THR A 1 201 ? 12.950 9.834 -20.546 1.00 84.75 201 THR A N 1
ATOM 1602 C CA . THR A 1 201 ? 13.399 10.421 -19.277 1.00 84.75 201 THR A CA 1
ATOM 1603 C C . THR A 1 201 ? 12.259 10.672 -18.307 1.00 84.75 201 THR A C 1
ATOM 1605 O O . THR A 1 201 ? 12.505 10.745 -17.105 1.00 84.75 201 THR A O 1
ATOM 1608 N N . GLY A 1 202 ? 11.021 10.778 -18.798 1.00 89.38 202 GLY A N 1
ATOM 1609 C CA . GLY A 1 202 ? 9.876 11.003 -17.929 1.00 89.38 202 GLY A CA 1
ATOM 1610 C C . GLY A 1 202 ? 8.550 10.498 -18.476 1.00 89.38 202 GLY A C 1
ATOM 1611 O O . GLY A 1 202 ? 8.398 10.271 -19.677 1.00 89.38 202 GLY A O 1
ATOM 1612 N N . ILE A 1 203 ? 7.590 10.340 -17.573 1.00 91.19 203 ILE A N 1
ATOM 1613 C CA . ILE A 1 203 ? 6.216 9.917 -17.838 1.00 91.19 203 ILE A CA 1
ATOM 1614 C C . ILE A 1 203 ? 5.275 10.955 -17.221 1.00 91.19 203 ILE A C 1
ATOM 1616 O O . ILE A 1 203 ? 5.486 11.401 -16.092 1.00 91.19 203 ILE A O 1
ATOM 1620 N N . VAL A 1 204 ? 4.258 11.361 -17.977 1.00 91.12 204 VAL A N 1
ATOM 1621 C CA . VAL A 1 204 ? 3.198 12.272 -17.533 1.00 91.12 204 VAL A CA 1
ATOM 1622 C C . VAL A 1 204 ? 1.862 11.587 -17.746 1.00 91.12 204 VAL A C 1
ATOM 1624 O O . VAL A 1 204 ? 1.572 11.143 -18.853 1.00 91.12 204 VAL A O 1
ATOM 1627 N N . PHE A 1 205 ? 1.051 11.510 -16.699 1.00 90.62 205 PHE A N 1
ATOM 1628 C CA . PHE A 1 205 ? -0.275 10.905 -16.764 1.00 90.62 205 PHE A CA 1
ATOM 1629 C C . PHE A 1 205 ? -1.334 11.932 -17.155 1.00 90.62 205 PHE A C 1
ATOM 1631 O O . PHE A 1 205 ? -1.245 13.103 -16.782 1.00 90.62 205 PHE A O 1
ATOM 1638 N N . LYS A 1 206 ? -2.344 11.478 -17.895 1.00 85.75 206 LYS A N 1
ATOM 1639 C CA . LYS A 1 206 ? -3.515 12.263 -18.293 1.00 85.75 206 LYS A CA 1
ATOM 1640 C C . LYS A 1 206 ? -4.765 11.408 -18.111 1.00 85.75 206 LYS A C 1
ATOM 1642 O O . LYS A 1 206 ? -4.760 10.237 -18.482 1.00 85.75 206 LYS A O 1
ATOM 1647 N N . ALA A 1 207 ? -5.827 11.976 -17.548 1.00 78.88 207 ALA A N 1
ATOM 1648 C CA . ALA A 1 207 ? -7.116 11.292 -17.502 1.00 78.88 207 ALA A CA 1
ATOM 1649 C C . ALA A 1 207 ? -7.640 11.108 -18.935 1.00 78.88 207 ALA A C 1
ATOM 1651 O O . ALA A 1 207 ? -7.557 12.041 -19.739 1.00 78.88 207 ALA A O 1
ATOM 1652 N N . LEU A 1 208 ? -8.144 9.919 -19.273 1.00 72.50 208 LEU A N 1
ATOM 1653 C CA . LEU A 1 208 ? -8.821 9.717 -20.552 1.00 72.50 208 LEU A CA 1
ATOM 1654 C C . LEU A 1 208 ? -10.287 10.139 -20.418 1.00 72.50 208 LEU A C 1
ATOM 1656 O O . LEU A 1 208 ? -10.878 9.972 -19.348 1.00 72.50 208 LEU A O 1
ATOM 1660 N N . PRO A 1 209 ? -10.910 10.651 -21.492 1.00 50.38 209 PRO A N 1
ATOM 1661 C CA . PRO A 1 209 ? -12.360 10.772 -21.527 1.00 50.38 209 PRO A CA 1
ATOM 1662 C C . PRO A 1 209 ? -12.973 9.381 -21.307 1.00 50.38 209 PRO A C 1
ATOM 1664 O O . PRO A 1 209 ? -12.557 8.405 -21.937 1.00 50.38 209 PRO A O 1
ATOM 1667 N N . VAL A 1 210 ? -13.906 9.300 -20.355 1.00 50.44 210 VAL A N 1
ATOM 1668 C CA . VAL A 1 210 ? -14.457 8.064 -19.776 1.00 50.44 210 VAL A CA 1
ATOM 1669 C C . VAL A 1 210 ? -14.796 7.034 -20.861 1.00 50.44 210 VAL A C 1
ATOM 1671 O O . VAL A 1 210 ? -15.720 7.230 -21.648 1.00 50.44 210 VAL A O 1
ATOM 1674 N N . ARG A 1 211 ? -14.073 5.907 -20.885 1.00 44.59 211 ARG A N 1
ATOM 1675 C CA . ARG A 1 211 ? -14.489 4.699 -21.613 1.00 44.59 211 ARG A CA 1
ATOM 1676 C C . ARG A 1 211 ? -15.221 3.761 -20.662 1.00 44.59 211 ARG A C 1
ATOM 1678 O O . ARG A 1 211 ? -14.874 3.652 -19.490 1.00 44.59 211 ARG A O 1
ATOM 1685 N N . ASN A 1 212 ? -16.252 3.103 -21.183 1.00 41.75 212 ASN A N 1
ATOM 1686 C CA . ASN A 1 212 ? -17.156 2.253 -20.421 1.00 41.75 212 ASN A CA 1
ATOM 1687 C C . ASN A 1 212 ? -16.373 1.094 -19.744 1.00 41.75 212 ASN A C 1
ATOM 1689 O O . ASN A 1 212 ? -15.791 0.270 -20.455 1.00 41.75 212 ASN A O 1
ATOM 1693 N N . PRO A 1 213 ? -16.334 1.005 -18.398 1.00 43.19 213 PRO A N 1
ATOM 1694 C CA . PRO A 1 213 ? -15.457 0.083 -17.659 1.00 43.19 213 PRO A CA 1
ATOM 1695 C C . PRO A 1 213 ? -15.777 -1.410 -17.858 1.00 43.19 213 PRO A C 1
ATOM 1697 O O . PRO A 1 213 ? -14.988 -2.265 -17.467 1.00 43.19 213 PRO A O 1
ATOM 1700 N N . ALA A 1 214 ? -16.905 -1.746 -18.492 1.00 43.53 214 ALA A N 1
ATOM 1701 C CA . ALA A 1 214 ? -17.306 -3.124 -18.779 1.00 43.53 214 ALA A CA 1
ATOM 1702 C C . ALA A 1 214 ? -16.495 -3.805 -19.904 1.00 43.53 214 ALA A C 1
ATOM 1704 O O . ALA A 1 214 ? -16.577 -5.020 -20.057 1.00 43.53 214 ALA A O 1
ATOM 1705 N N . GLN A 1 215 ? -15.714 -3.058 -20.693 1.00 41.69 215 GLN A N 1
ATOM 1706 C CA . GLN A 1 215 ? -14.997 -3.597 -21.863 1.00 41.69 215 GLN A CA 1
ATOM 1707 C C . GLN A 1 215 ? -13.550 -4.030 -21.583 1.00 41.69 215 GLN A C 1
ATOM 1709 O O . GLN A 1 215 ? -12.853 -4.481 -22.489 1.00 41.69 215 GLN A O 1
ATOM 1714 N N . VAL A 1 216 ? -13.077 -3.912 -20.343 1.00 47.53 216 VAL A N 1
ATOM 1715 C CA . VAL A 1 216 ? -11.670 -4.136 -19.995 1.00 47.53 216 VAL A CA 1
ATOM 1716 C C . VAL A 1 216 ? -11.544 -5.442 -19.201 1.00 47.53 216 VAL A C 1
ATOM 1718 O O . VAL A 1 216 ? -11.324 -5.461 -17.992 1.00 47.53 216 VAL A O 1
ATOM 1721 N N . ALA A 1 217 ? -11.726 -6.573 -19.888 1.00 40.56 217 ALA A N 1
ATOM 1722 C CA . ALA A 1 217 ? -11.387 -7.889 -19.350 1.00 40.56 217 ALA A CA 1
ATOM 1723 C C . ALA A 1 217 ? -9.856 -8.050 -19.358 1.00 40.56 217 ALA A C 1
ATOM 1725 O O . ALA A 1 217 ? -9.280 -8.578 -20.305 1.00 40.56 217 ALA A O 1
ATOM 1726 N N . ILE A 1 218 ? -9.180 -7.532 -18.329 1.00 51.09 218 ILE A N 1
ATOM 1727 C CA . ILE A 1 218 ? -7.734 -7.725 -18.159 1.00 51.09 218 ILE A CA 1
ATOM 1728 C C . ILE A 1 218 ? -7.506 -8.978 -17.321 1.00 51.09 218 ILE A C 1
ATOM 1730 O O . ILE A 1 218 ? -7.944 -9.058 -16.171 1.00 51.09 218 ILE A O 1
ATOM 1734 N N . ASP A 1 219 ? -6.790 -9.936 -17.901 1.00 37.81 219 ASP A N 1
ATOM 1735 C CA . ASP A 1 219 ? -6.240 -11.076 -17.181 1.00 37.81 219 ASP A CA 1
ATOM 1736 C C . ASP A 1 219 ? -4.989 -10.619 -16.405 1.00 37.81 219 ASP A C 1
ATOM 1738 O O . ASP A 1 219 ? -3.936 -10.286 -16.972 1.00 37.81 219 ASP A O 1
ATOM 1742 N N . PHE A 1 220 ? -5.138 -10.493 -15.086 1.00 43.75 220 PHE A N 1
ATOM 1743 C CA . PHE A 1 220 ? -4.080 -10.075 -14.176 1.00 43.75 220 PHE A CA 1
ATOM 1744 C C . PHE A 1 220 ? -3.469 -11.307 -13.505 1.00 43.75 220 PHE A C 1
ATOM 1746 O O . PHE A 1 220 ? -4.100 -11.948 -12.672 1.00 43.75 220 PHE A O 1
ATOM 1753 N N . LYS A 1 221 ? -2.195 -11.586 -13.796 1.00 43.62 221 LYS A N 1
ATOM 1754 C CA . LYS A 1 221 ? -1.326 -12.307 -12.861 1.00 43.62 221 LYS A CA 1
ATOM 1755 C C . LYS A 1 221 ? -0.627 -11.265 -12.000 1.00 43.62 221 LYS A C 1
ATOM 1757 O O . LYS A 1 221 ? 0.137 -10.461 -12.537 1.00 43.62 221 LYS A O 1
ATOM 1762 N N . GLU A 1 222 ? -0.932 -11.243 -10.705 1.00 40.91 222 GLU A N 1
ATOM 1763 C CA . GLU A 1 222 ? -0.236 -10.382 -9.746 1.00 40.91 222 GLU A CA 1
ATOM 1764 C C . GLU A 1 222 ? 1.277 -10.650 -9.819 1.00 40.91 222 GLU A C 1
ATOM 1766 O O . GLU A 1 222 ? 1.695 -11.815 -9.824 1.00 40.91 222 GLU A O 1
ATOM 1771 N N . PRO A 1 223 ? 2.125 -9.612 -9.905 1.00 39.97 223 PRO A N 1
ATOM 1772 C CA . PRO A 1 223 ? 3.545 -9.802 -9.685 1.00 39.97 223 PRO A CA 1
ATOM 1773 C C . PRO A 1 223 ? 3.725 -10.152 -8.206 1.00 39.97 223 PRO A C 1
ATOM 1775 O O . PRO A 1 223 ? 3.395 -9.365 -7.323 1.00 39.97 223 PRO A O 1
ATOM 1778 N N . VAL A 1 224 ? 4.219 -11.356 -7.930 1.00 37.44 224 VAL A N 1
ATOM 1779 C CA . VAL A 1 224 ? 4.551 -11.784 -6.571 1.00 37.44 224 VAL A CA 1
ATOM 1780 C C . VAL A 1 224 ? 5.712 -10.915 -6.080 1.00 37.44 224 VAL A C 1
ATOM 1782 O O . VAL A 1 224 ? 6.873 -11.203 -6.361 1.00 37.44 224 VAL A O 1
ATOM 1785 N N . VAL A 1 225 ? 5.404 -9.831 -5.366 1.00 38.88 225 VAL A N 1
ATOM 1786 C CA . VAL A 1 225 ? 6.395 -9.052 -4.618 1.00 38.88 225 VAL A CA 1
ATOM 1787 C C . VAL A 1 225 ? 6.719 -9.855 -3.364 1.00 38.88 225 VAL A C 1
ATOM 1789 O O . VAL A 1 225 ? 6.049 -9.760 -2.341 1.00 38.88 225 VAL A O 1
ATOM 1792 N N . THR A 1 226 ? 7.723 -10.723 -3.456 1.00 29.47 226 THR A N 1
ATOM 1793 C CA . THR A 1 226 ? 8.256 -11.415 -2.280 1.00 29.47 226 THR A CA 1
ATOM 1794 C C . THR A 1 226 ? 8.861 -10.392 -1.309 1.00 29.47 226 THR A C 1
ATOM 1796 O O . THR A 1 226 ? 9.743 -9.636 -1.725 1.00 29.47 226 THR A O 1
ATOM 1799 N N . PRO A 1 227 ? 8.454 -10.365 -0.024 1.00 26.64 227 PRO A N 1
ATOM 1800 C CA . PRO A 1 227 ? 9.101 -9.528 0.981 1.00 26.64 227 PRO A CA 1
ATOM 1801 C C . PRO A 1 227 ? 10.581 -9.907 1.115 1.00 26.64 227 PRO A C 1
ATOM 1803 O O . PRO A 1 227 ? 10.939 -11.084 0.997 1.00 26.64 227 PRO A O 1
ATOM 1806 N N . LYS A 1 228 ? 11.430 -8.888 1.335 1.00 32.94 228 LYS A N 1
ATOM 1807 C CA . LYS A 1 228 ? 12.894 -8.975 1.485 1.00 32.94 228 LYS A CA 1
ATOM 1808 C C . LYS A 1 228 ? 13.308 -10.256 2.222 1.00 32.94 228 LYS A C 1
ATOM 1810 O O . LYS A 1 228 ? 13.190 -10.348 3.440 1.00 32.94 228 LYS A O 1
ATOM 1815 N N . LYS A 1 229 ? 13.869 -11.213 1.481 1.00 28.30 229 LYS A N 1
ATOM 1816 C CA . LYS A 1 229 ? 14.794 -12.209 2.023 1.00 28.30 229 LYS A CA 1
ATOM 1817 C C . LYS A 1 229 ? 16.204 -11.778 1.655 1.00 28.30 229 LYS A C 1
ATOM 1819 O O . LYS A 1 229 ? 16.471 -11.419 0.511 1.00 28.30 229 LYS A O 1
ATOM 1824 N N . THR A 1 230 ? 17.055 -11.794 2.673 1.00 30.27 230 THR A N 1
ATOM 1825 C CA . THR A 1 230 ? 18.518 -11.782 2.649 1.00 30.27 230 THR A CA 1
ATOM 1826 C C . THR A 1 230 ? 19.064 -12.276 1.314 1.00 30.27 230 THR A C 1
ATOM 1828 O O . THR A 1 230 ? 18.648 -13.343 0.863 1.00 30.27 230 THR A O 1
ATOM 1831 N N . GLN A 1 231 ? 19.947 -11.472 0.707 1.00 36.00 231 GLN A N 1
ATOM 1832 C CA . GLN A 1 231 ? 20.686 -11.725 -0.537 1.00 36.00 231 GLN A CA 1
ATOM 1833 C C . GLN A 1 231 ? 20.601 -13.185 -1.008 1.00 36.00 231 GLN A C 1
ATOM 1835 O O . GLN A 1 231 ? 21.319 -14.056 -0.521 1.00 36.00 231 GLN A O 1
ATOM 1840 N N . LYS A 1 232 ? 19.708 -13.450 -1.967 1.00 32.22 232 LYS A N 1
ATOM 1841 C CA . LYS A 1 232 ? 19.771 -14.653 -2.793 1.00 32.22 232 LYS A CA 1
ATOM 1842 C C . LYS A 1 232 ? 20.283 -14.233 -4.159 1.00 32.22 232 LYS A C 1
ATOM 1844 O O . LYS A 1 232 ? 19.673 -13.402 -4.828 1.00 32.22 232 LYS A O 1
ATOM 1849 N N . GLU A 1 233 ? 21.434 -14.790 -4.512 1.00 32.16 233 GLU A N 1
ATOM 1850 C CA . GLU A 1 233 ? 22.032 -14.728 -5.839 1.00 32.16 233 GLU A CA 1
ATOM 1851 C C . GLU A 1 233 ? 20.990 -14.999 -6.937 1.00 32.16 233 GLU A C 1
ATOM 1853 O O . GLU A 1 233 ? 20.043 -15.769 -6.756 1.00 32.16 233 GLU A O 1
ATOM 1858 N N . ALA A 1 234 ? 21.178 -14.315 -8.065 1.00 29.67 234 ALA A N 1
ATOM 1859 C CA . ALA A 1 234 ? 20.256 -14.198 -9.186 1.00 29.67 234 ALA A CA 1
ATOM 1860 C C . ALA A 1 234 ? 19.598 -15.525 -9.645 1.00 29.67 234 ALA A C 1
ATOM 1862 O O . ALA A 1 234 ? 20.275 -16.551 -9.768 1.00 29.67 234 ALA A O 1
ATOM 1863 N N . PRO A 1 235 ? 18.301 -15.508 -10.019 1.00 36.75 235 PRO A N 1
ATOM 1864 C CA . PRO A 1 235 ? 17.647 -16.631 -10.673 1.00 36.75 235 PRO A CA 1
ATOM 1865 C C . PRO A 1 235 ? 18.029 -16.614 -12.158 1.00 36.75 235 PRO A C 1
ATOM 1867 O O . PRO A 1 235 ? 17.399 -15.946 -12.972 1.00 36.75 235 PRO A O 1
ATOM 1870 N N . GLY A 1 236 ? 19.113 -17.304 -12.505 1.00 36.69 236 GLY A N 1
ATOM 1871 C CA . GLY A 1 236 ? 19.588 -17.323 -13.891 1.00 36.69 236 GLY A CA 1
ATOM 1872 C C . GLY A 1 236 ? 20.733 -18.279 -14.209 1.00 36.69 236 GLY A C 1
ATOM 1873 O O . GLY A 1 236 ? 2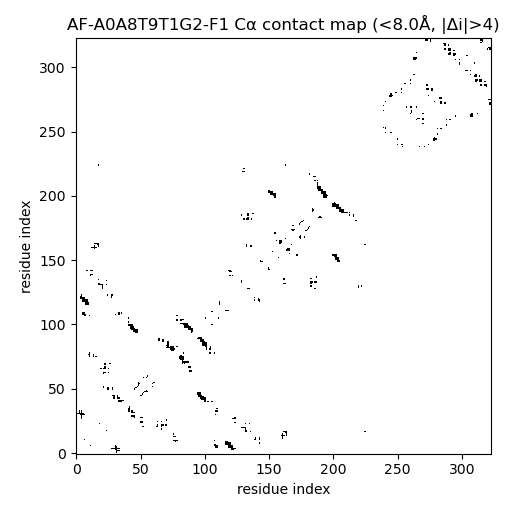1.301 -18.176 -15.288 1.00 36.69 236 GLY A O 1
ATOM 1874 N N . LYS A 1 237 ? 21.083 -19.215 -13.321 1.00 41.19 237 LYS A N 1
ATOM 1875 C CA . LYS A 1 237 ? 21.882 -20.379 -13.723 1.00 41.19 237 LYS A CA 1
ATOM 1876 C C . LYS A 1 237 ? 20.931 -21.536 -13.976 1.00 41.19 237 LYS A C 1
ATOM 1878 O O . LYS A 1 237 ? 20.450 -22.163 -13.034 1.00 41.19 237 LYS A O 1
ATOM 1883 N N . THR A 1 238 ? 20.646 -21.789 -15.251 1.00 44.97 238 THR A N 1
ATOM 1884 C CA . THR A 1 238 ? 20.172 -23.096 -15.706 1.00 44.97 238 THR A CA 1
ATOM 1885 C C . THR A 1 238 ? 21.105 -24.136 -15.093 1.00 44.97 238 THR A C 1
ATOM 1887 O O . THR A 1 238 ? 22.308 -24.102 -15.337 1.00 44.97 238 THR A O 1
ATOM 1890 N N . LEU A 1 239 ? 20.574 -24.982 -14.210 1.00 58.25 239 LEU A N 1
ATOM 1891 C CA . LEU A 1 239 ? 21.317 -26.115 -13.672 1.00 58.25 239 LEU A CA 1
ATOM 1892 C C . LEU A 1 239 ? 21.644 -27.027 -14.855 1.00 58.25 239 LEU A C 1
ATOM 1894 O O . LEU A 1 239 ? 20.738 -27.628 -15.432 1.00 58.25 239 LEU A O 1
ATOM 1898 N N . GLU A 1 240 ? 22.914 -27.094 -15.238 1.00 62.75 240 GLU A N 1
ATOM 1899 C CA . GLU A 1 240 ? 23.380 -28.063 -16.222 1.00 62.75 240 GLU A CA 1
ATOM 1900 C C . GLU A 1 240 ? 23.302 -29.450 -15.579 1.00 62.75 240 GLU A C 1
ATOM 1902 O O . GLU A 1 240 ? 24.099 -29.811 -14.713 1.00 62.75 240 GLU A O 1
ATOM 1907 N N . ILE A 1 241 ? 22.269 -30.208 -15.948 1.00 68.06 241 ILE A N 1
ATOM 1908 C CA . ILE A 1 241 ? 22.143 -31.610 -15.559 1.00 68.06 241 ILE A CA 1
ATOM 1909 C C . ILE A 1 241 ? 23.233 -32.360 -16.323 1.00 68.06 241 ILE A C 1
ATOM 1911 O O . ILE A 1 241 ? 23.225 -32.370 -17.554 1.00 68.06 241 ILE A O 1
ATOM 1915 N N . GLY A 1 242 ? 24.189 -32.931 -15.588 1.00 64.88 242 GLY A N 1
ATOM 1916 C CA . GLY A 1 242 ? 25.353 -33.603 -16.163 1.00 64.88 242 GLY A CA 1
ATOM 1917 C C . GLY A 1 242 ? 24.988 -34.733 -17.131 1.00 64.88 242 GLY A C 1
ATOM 1918 O O . GLY A 1 242 ? 23.879 -35.272 -17.107 1.00 64.88 242 GLY A O 1
ATOM 1919 N N . ALA A 1 243 ? 25.955 -35.123 -17.963 1.00 60.66 243 ALA A N 1
ATOM 1920 C CA . ALA A 1 243 ? 25.809 -36.160 -18.991 1.00 60.66 243 ALA A CA 1
ATOM 1921 C C . ALA A 1 243 ? 25.466 -37.565 -18.445 1.00 60.66 243 ALA A C 1
ATOM 1923 O O . ALA A 1 243 ? 25.139 -38.458 -19.215 1.00 60.66 243 ALA A O 1
ATOM 1924 N N . GLU A 1 244 ? 25.516 -37.750 -17.125 1.00 70.94 244 GLU A N 1
ATOM 1925 C CA . GLU A 1 244 ? 25.213 -38.998 -16.413 1.00 70.94 244 GLU A CA 1
ATOM 1926 C C . GLU A 1 244 ? 23.717 -39.364 -16.409 1.00 70.94 244 GLU A C 1
ATOM 1928 O O . GLU A 1 244 ? 23.351 -40.476 -16.034 1.00 70.94 244 GLU A O 1
ATOM 1933 N N . TRP A 1 245 ? 22.839 -38.439 -16.808 1.00 75.44 245 TRP A N 1
ATOM 1934 C CA . TRP A 1 245 ? 21.390 -38.646 -16.856 1.00 75.44 245 TRP A CA 1
ATOM 1935 C C . TRP A 1 245 ? 20.922 -38.967 -18.275 1.00 75.44 245 TRP A C 1
ATOM 1937 O O . TRP A 1 245 ? 21.330 -38.304 -19.230 1.00 75.44 245 TRP A O 1
ATOM 1947 N N . SER A 1 246 ? 20.014 -39.938 -18.410 1.00 74.50 246 SER A N 1
ATOM 1948 C CA . SER A 1 246 ? 19.406 -40.270 -19.703 1.00 74.50 246 SER A CA 1
ATOM 1949 C C . SER A 1 246 ? 18.599 -39.087 -20.261 1.00 74.50 246 SER A C 1
ATOM 1951 O O . SER A 1 246 ? 18.037 -38.292 -19.501 1.00 74.50 246 SER A O 1
ATOM 1953 N N . ASP A 1 247 ? 18.500 -38.966 -21.589 1.00 71.19 247 ASP A N 1
ATOM 1954 C CA . ASP A 1 247 ? 17.743 -37.877 -22.231 1.00 71.19 247 ASP A CA 1
ATOM 1955 C C . ASP A 1 247 ? 16.253 -37.872 -21.849 1.00 71.19 247 ASP A C 1
ATOM 1957 O O . ASP A 1 247 ? 15.634 -36.809 -21.784 1.00 71.19 247 ASP A O 1
ATOM 1961 N N . SER A 1 248 ? 15.695 -39.038 -21.509 1.00 74.56 248 SER A N 1
ATOM 1962 C CA . SER A 1 248 ? 14.335 -39.178 -20.980 1.00 74.56 248 SER A CA 1
ATOM 1963 C C . SER A 1 248 ? 14.180 -38.710 -19.527 1.00 74.56 248 SER A C 1
ATOM 1965 O O . SER A 1 248 ? 13.107 -38.233 -19.157 1.00 74.56 248 SER A O 1
ATOM 1967 N N . ASP A 1 249 ? 15.234 -38.788 -18.707 1.00 75.25 249 ASP A N 1
ATOM 1968 C CA . ASP A 1 249 ? 15.178 -38.436 -17.279 1.00 75.25 249 ASP A CA 1
ATOM 1969 C C . ASP A 1 249 ? 15.500 -36.961 -17.011 1.00 75.25 249 ASP A C 1
ATOM 1971 O O . ASP A 1 249 ? 14.997 -36.375 -16.046 1.00 75.25 249 ASP A O 1
ATOM 1975 N N . LYS A 1 250 ? 16.285 -36.323 -17.889 1.00 76.25 250 LYS A N 1
ATOM 1976 C CA . LYS A 1 250 ? 16.638 -34.893 -17.818 1.00 76.25 250 LYS A CA 1
ATOM 1977 C C . LYS A 1 250 ? 15.446 -33.958 -17.545 1.00 76.25 250 LYS A C 1
ATOM 1979 O O . LYS A 1 250 ? 15.567 -33.136 -16.632 1.00 76.25 250 LYS A O 1
ATOM 1984 N N . PRO A 1 251 ? 14.288 -34.049 -18.236 1.00 74.94 251 PRO A N 1
ATOM 1985 C CA . PRO A 1 251 ? 13.155 -33.161 -17.949 1.00 74.94 251 PRO A CA 1
ATOM 1986 C C . PRO A 1 251 ? 12.547 -33.394 -16.555 1.00 74.94 251 PRO A C 1
ATOM 1988 O O . PRO A 1 251 ? 12.210 -32.434 -15.857 1.00 74.94 251 PRO A O 1
ATOM 1991 N N . ILE A 1 252 ? 12.458 -34.651 -16.111 1.00 78.31 252 ILE A N 1
ATOM 1992 C CA . ILE A 1 252 ? 11.907 -35.029 -14.798 1.00 78.31 252 ILE A CA 1
ATOM 1993 C C . ILE A 1 252 ? 12.815 -34.510 -13.675 1.00 78.31 252 ILE A C 1
ATOM 1995 O O . ILE A 1 252 ? 12.349 -33.983 -12.658 1.00 78.31 252 ILE A O 1
ATOM 1999 N N . VAL A 1 253 ? 14.125 -34.633 -13.871 1.00 81.38 253 VAL A N 1
ATOM 2000 C CA . VAL A 1 253 ? 15.147 -34.191 -12.923 1.00 81.38 253 VAL A CA 1
ATOM 2001 C C . VAL A 1 253 ? 15.188 -32.666 -12.849 1.00 81.38 253 VAL A C 1
ATOM 2003 O O . VAL A 1 253 ? 15.183 -32.115 -11.749 1.00 81.38 253 VAL A O 1
ATOM 2006 N N . ALA A 1 254 ? 15.101 -31.970 -13.989 1.00 80.88 254 ALA A N 1
ATOM 2007 C CA . ALA A 1 254 ? 15.022 -30.508 -14.047 1.00 80.88 254 ALA A CA 1
ATOM 2008 C C . ALA A 1 254 ? 13.814 -29.963 -13.271 1.00 80.88 254 ALA A C 1
ATOM 2010 O O . ALA A 1 254 ? 13.942 -29.028 -12.471 1.00 80.88 254 ALA A O 1
ATOM 2011 N N . GLN A 1 255 ? 12.645 -30.584 -13.454 1.00 80.81 255 GLN A N 1
ATOM 2012 C CA . GLN A 1 255 ? 11.426 -30.206 -12.742 1.00 80.81 255 GLN A CA 1
ATOM 2013 C C . GLN A 1 255 ? 11.597 -30.354 -11.223 1.00 80.81 255 GLN A C 1
ATOM 2015 O O . GLN A 1 255 ? 11.265 -29.444 -10.460 1.00 80.81 255 GLN A O 1
ATOM 2020 N N . LYS A 1 256 ? 12.162 -31.475 -10.773 1.00 83.50 256 LYS A N 1
ATOM 2021 C CA . LYS A 1 256 ? 12.411 -31.760 -9.352 1.00 83.50 256 LYS A CA 1
ATOM 2022 C C . LYS A 1 256 ? 13.487 -30.850 -8.742 1.00 83.50 256 LYS A C 1
ATOM 2024 O O . LYS A 1 256 ? 13.311 -30.395 -7.611 1.00 83.50 256 LYS A O 1
ATOM 2029 N N . CYS A 1 257 ? 14.527 -30.483 -9.489 1.00 83.00 257 CYS A N 1
ATOM 2030 C CA . CYS A 1 257 ? 15.500 -29.462 -9.082 1.00 83.00 257 CYS A CA 1
ATOM 2031 C C . CYS A 1 257 ? 14.834 -28.103 -8.826 1.00 83.00 257 CYS A C 1
ATOM 2033 O O . CYS A 1 257 ? 15.089 -27.473 -7.797 1.00 83.00 257 CYS A O 1
ATOM 2035 N N . SER A 1 258 ? 13.923 -27.681 -9.711 1.00 81.06 258 SER A N 1
ATOM 2036 C CA . SER A 1 258 ? 13.150 -26.446 -9.518 1.00 81.06 258 SER A CA 1
ATOM 2037 C C . SER A 1 258 ? 12.303 -26.501 -8.240 1.00 81.06 258 SER A C 1
ATOM 2039 O O . SER A 1 258 ? 12.235 -25.526 -7.490 1.00 81.06 258 SER A O 1
ATOM 2041 N N . VAL A 1 259 ? 11.702 -27.658 -7.935 1.00 82.06 259 VAL A N 1
ATOM 2042 C CA . VAL A 1 259 ? 10.937 -27.862 -6.693 1.00 82.06 259 VAL A CA 1
ATOM 2043 C C . VAL A 1 259 ? 11.829 -27.749 -5.451 1.00 82.06 259 VAL A C 1
ATOM 2045 O O . VAL A 1 259 ? 11.438 -27.094 -4.485 1.00 82.06 259 VAL A O 1
ATOM 2048 N N . LEU A 1 260 ? 13.033 -28.327 -5.467 1.00 83.00 260 LEU A N 1
ATOM 2049 C CA . LEU A 1 260 ? 13.984 -28.228 -4.352 1.00 83.00 260 LEU A CA 1
ATOM 2050 C C . LEU A 1 260 ? 14.448 -26.782 -4.112 1.00 83.00 260 LEU A C 1
ATOM 2052 O O . LEU A 1 260 ? 14.476 -26.327 -2.967 1.00 83.00 260 LEU A O 1
ATOM 2056 N N . GLN A 1 261 ? 14.721 -26.026 -5.179 1.00 84.50 261 GLN A N 1
ATOM 2057 C CA . GLN A 1 261 ? 15.078 -24.606 -5.082 1.00 84.50 261 GLN A CA 1
ATOM 2058 C C . GLN A 1 261 ? 13.931 -23.753 -4.522 1.00 84.50 261 GLN A C 1
ATOM 2060 O O . GLN A 1 261 ? 14.157 -22.903 -3.654 1.00 84.50 261 GLN A O 1
ATOM 2065 N N . LYS A 1 262 ? 12.685 -24.014 -4.952 1.00 82.69 262 LYS A N 1
ATOM 2066 C CA . LYS A 1 262 ? 11.479 -23.354 -4.412 1.00 82.69 262 LYS A CA 1
ATOM 2067 C C . LYS A 1 262 ? 11.292 -23.611 -2.915 1.00 82.69 262 LYS A C 1
ATOM 2069 O O . LYS A 1 262 ? 10.795 -22.740 -2.209 1.00 82.69 262 LYS A O 1
ATOM 2074 N N . ARG A 1 263 ? 11.738 -24.768 -2.417 1.00 80.56 263 ARG A N 1
ATOM 2075 C CA . ARG A 1 263 ? 11.712 -25.133 -0.987 1.00 80.56 263 ARG A CA 1
ATOM 2076 C C . ARG A 1 263 ? 12.875 -24.559 -0.177 1.00 80.56 263 ARG A C 1
ATOM 2078 O O . ARG A 1 263 ? 12.946 -24.772 1.028 1.00 80.56 263 ARG A O 1
ATOM 2085 N N . GL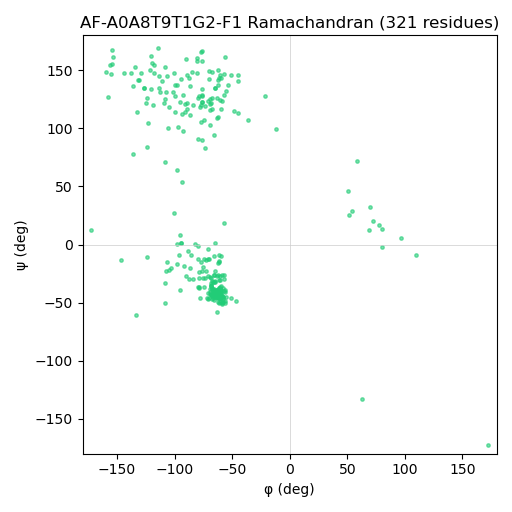Y A 1 264 ? 13.761 -23.796 -0.813 1.00 80.31 264 GLY A N 1
ATOM 2086 C CA . GLY A 1 264 ? 14.786 -23.014 -0.132 1.00 80.31 264 GLY A CA 1
ATOM 2087 C C . GLY A 1 264 ? 16.212 -23.524 -0.301 1.00 80.31 264 GLY A C 1
ATOM 2088 O O . GLY A 1 264 ? 17.111 -22.756 0.043 1.00 80.31 264 GLY A O 1
ATOM 2089 N N . LEU A 1 265 ? 16.431 -24.717 -0.875 1.00 83.69 265 LEU A N 1
ATOM 2090 C CA . LEU A 1 265 ? 17.779 -25.236 -1.134 1.00 83.69 265 LEU A CA 1
ATOM 2091 C C . LEU A 1 265 ? 18.532 -24.331 -2.114 1.00 83.69 265 LEU A C 1
ATOM 2093 O O . LEU A 1 265 ? 17.959 -23.794 -3.067 1.00 83.69 265 LEU A O 1
ATOM 2097 N N . THR A 1 266 ? 19.825 -24.152 -1.869 1.00 85.38 266 THR A N 1
ATOM 2098 C CA . THR A 1 266 ? 20.709 -23.359 -2.727 1.00 85.38 266 THR A CA 1
ATOM 2099 C C . THR A 1 266 ? 21.164 -24.166 -3.944 1.00 85.38 266 THR A C 1
ATOM 2101 O O . THR A 1 266 ? 21.120 -25.397 -3.952 1.00 85.38 266 THR A O 1
ATOM 2104 N N . VAL A 1 267 ? 21.620 -23.478 -4.994 1.00 83.00 267 VAL A N 1
ATOM 2105 C CA . VAL A 1 267 ? 22.151 -24.122 -6.210 1.00 83.00 267 VAL A CA 1
ATOM 2106 C C . VAL A 1 267 ? 23.291 -25.108 -5.884 1.00 83.00 267 VAL A C 1
ATOM 2108 O O . VAL A 1 267 ? 23.209 -26.241 -6.355 1.00 83.00 267 VAL A O 1
ATOM 2111 N N . PRO A 1 268 ? 24.283 -24.775 -5.026 1.00 84.62 268 PRO A N 1
ATOM 2112 C CA . PRO A 1 268 ? 25.319 -25.732 -4.623 1.00 84.62 268 PRO A CA 1
ATOM 2113 C C . PRO A 1 268 ? 24.766 -26.984 -3.935 1.00 84.62 268 PRO A C 1
ATOM 2115 O O . PRO A 1 268 ? 25.223 -28.089 -4.212 1.00 84.62 268 PRO A O 1
ATOM 2118 N N . GLN A 1 269 ? 23.742 -26.832 -3.089 1.00 84.75 269 GLN A N 1
ATOM 2119 C CA . GLN A 1 269 ? 23.124 -27.964 -2.396 1.00 84.75 269 GLN A CA 1
ATOM 2120 C C . GLN A 1 269 ? 22.403 -28.904 -3.366 1.00 84.75 269 GLN A C 1
ATOM 2122 O O . GLN A 1 269 ? 22.483 -30.122 -3.233 1.00 84.75 269 GLN A O 1
ATOM 2127 N N . VAL A 1 270 ? 21.719 -28.346 -4.369 1.00 85.88 270 VAL A N 1
ATOM 2128 C CA . VAL A 1 270 ? 21.068 -29.142 -5.418 1.00 85.88 270 VAL A CA 1
ATOM 2129 C C . VAL A 1 270 ? 22.107 -29.854 -6.290 1.00 85.88 270 VAL A C 1
ATOM 2131 O O . VAL A 1 270 ? 21.907 -31.017 -6.627 1.00 85.88 270 VAL A O 1
ATOM 2134 N N . MET A 1 271 ? 23.242 -29.216 -6.594 1.00 84.44 271 MET A N 1
ATOM 2135 C CA . MET A 1 271 ? 24.335 -29.858 -7.338 1.00 84.44 271 MET A CA 1
ATOM 2136 C C . MET A 1 271 ? 24.989 -31.010 -6.562 1.00 84.44 271 MET A C 1
ATOM 2138 O O . MET A 1 271 ? 25.262 -32.050 -7.154 1.00 84.44 271 MET A O 1
ATOM 2142 N N . GLN A 1 272 ? 25.176 -30.877 -5.244 1.00 84.81 272 GLN A N 1
ATOM 2143 C CA . GLN A 1 272 ? 25.659 -31.975 -4.392 1.00 84.81 272 GLN A CA 1
ATOM 2144 C C . GLN A 1 272 ? 24.692 -33.165 -4.391 1.00 84.81 272 GLN A C 1
ATOM 2146 O O . GLN A 1 272 ? 25.118 -34.310 -4.537 1.00 84.81 272 GLN A O 1
ATOM 2151 N N . ILE A 1 273 ? 23.382 -32.901 -4.320 1.00 85.88 273 ILE A N 1
ATOM 2152 C CA . ILE A 1 273 ? 22.353 -33.943 -4.438 1.00 85.88 273 ILE A CA 1
ATOM 2153 C C . ILE A 1 273 ? 22.431 -34.636 -5.804 1.00 85.88 273 ILE A C 1
ATOM 2155 O O . ILE A 1 273 ? 22.379 -35.864 -5.861 1.00 85.88 273 ILE A O 1
ATOM 2159 N N . 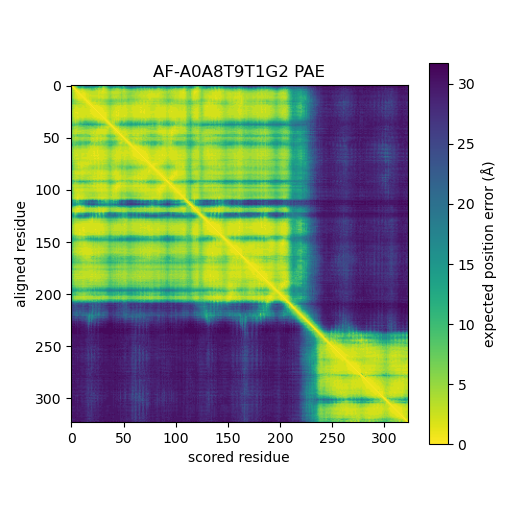LEU A 1 274 ? 22.552 -33.875 -6.897 1.00 85.44 274 LEU A N 1
ATOM 2160 C CA . LEU A 1 274 ? 22.642 -34.433 -8.250 1.00 85.44 274 LEU A CA 1
ATOM 2161 C C . LEU A 1 274 ? 23.886 -35.309 -8.424 1.00 85.44 274 LEU A C 1
ATOM 2163 O O . LEU A 1 274 ? 23.769 -36.415 -8.947 1.00 85.44 274 LEU A O 1
ATOM 2167 N N . SER A 1 275 ? 25.037 -34.847 -7.929 1.00 85.44 275 SER A N 1
ATOM 2168 C CA . SER A 1 275 ? 26.292 -35.605 -7.945 1.00 85.44 275 SER A CA 1
ATOM 2169 C C . SER A 1 275 ? 26.185 -36.902 -7.137 1.00 85.44 275 SER A C 1
ATOM 2171 O O . SER A 1 275 ? 26.576 -37.960 -7.619 1.00 85.44 275 SER A O 1
ATOM 2173 N N . TRP A 1 276 ? 25.567 -36.867 -5.952 1.00 86.50 276 TRP A N 1
ATOM 2174 C CA . TRP A 1 276 ? 25.351 -38.071 -5.141 1.00 86.50 276 TRP A CA 1
ATOM 2175 C C . TRP A 1 276 ? 24.382 -39.075 -5.791 1.00 86.50 276 TRP A C 1
ATOM 2177 O O . TRP A 1 276 ? 24.509 -40.292 -5.620 1.00 86.50 276 TRP A O 1
ATOM 2187 N N . CYS A 1 277 ? 23.397 -38.581 -6.547 1.00 84.88 277 CYS A N 1
ATOM 2188 C CA . CYS A 1 277 ? 22.439 -39.441 -7.237 1.00 84.88 277 CYS A CA 1
ATOM 2189 C C . CYS A 1 277 ? 23.064 -40.195 -8.418 1.00 84.88 277 CYS A C 1
ATOM 2191 O O . CYS A 1 277 ? 22.576 -41.285 -8.721 1.00 84.88 277 CYS A O 1
ATOM 2193 N N . GLY A 1 278 ? 24.117 -39.657 -9.051 1.00 80.88 278 GLY A N 1
ATOM 2194 C CA . GLY A 1 278 ? 24.884 -40.322 -10.115 1.00 80.88 278 GLY A CA 1
ATOM 2195 C C . GLY A 1 278 ? 24.009 -40.891 -11.237 1.00 80.88 278 GLY A C 1
ATOM 2196 O O . GLY A 1 278 ? 24.113 -42.073 -11.555 1.00 80.88 278 GLY A O 1
ATOM 2197 N N . GLY A 1 279 ? 23.040 -40.111 -11.728 1.00 79.12 279 GLY A N 1
ATOM 2198 C CA . GLY A 1 279 ? 22.097 -40.545 -12.771 1.00 79.12 279 GLY A CA 1
ATOM 2199 C C . GLY A 1 279 ? 20.914 -41.407 -12.298 1.00 79.12 279 GLY A C 1
ATOM 2200 O O . GLY A 1 279 ? 20.055 -41.766 -13.099 1.00 79.12 279 GLY A O 1
ATOM 2201 N N . SER A 1 280 ? 20.813 -41.750 -11.008 1.00 81.81 280 SER A N 1
ATOM 2202 C CA . SER A 1 280 ? 19.724 -42.594 -10.493 1.00 81.81 280 SER A CA 1
ATOM 2203 C C . SER A 1 280 ? 18.475 -41.791 -10.112 1.00 81.81 280 SER A C 1
ATOM 2205 O O . SER A 1 280 ? 18.437 -41.104 -9.084 1.00 81.81 280 SER A O 1
ATOM 2207 N N . VAL A 1 281 ? 17.395 -41.971 -10.879 1.00 81.00 281 VAL A N 1
ATOM 2208 C CA . VAL A 1 281 ? 16.072 -41.387 -10.582 1.00 81.00 281 VAL A CA 1
ATOM 2209 C C . VAL A 1 281 ? 15.526 -41.873 -9.235 1.00 81.00 281 VAL A C 1
ATOM 2211 O O . VAL A 1 281 ? 14.979 -41.079 -8.477 1.00 81.00 281 VAL A O 1
ATOM 2214 N N . ALA A 1 282 ? 15.735 -43.145 -8.879 1.00 81.19 282 ALA A N 1
ATOM 2215 C CA . ALA A 1 282 ? 15.257 -43.710 -7.615 1.00 81.19 282 ALA A CA 1
ATOM 2216 C C . ALA A 1 282 ? 15.922 -43.059 -6.386 1.00 81.19 282 ALA A C 1
ATOM 2218 O O . ALA A 1 282 ? 15.252 -42.761 -5.392 1.00 81.19 282 ALA A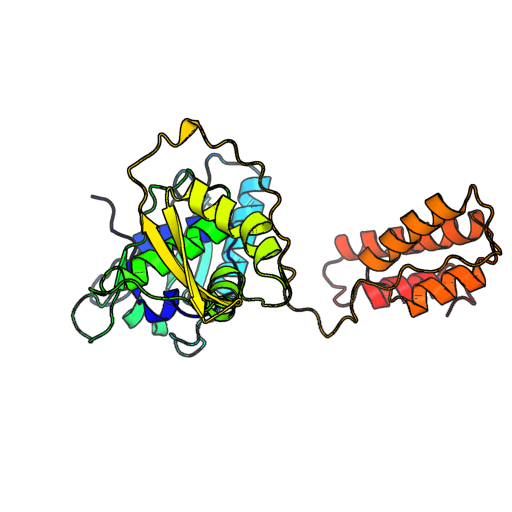 O 1
ATOM 2219 N N . LYS A 1 283 ? 17.234 -42.788 -6.459 1.00 82.75 283 LYS A N 1
ATOM 2220 C CA . LYS A 1 283 ? 17.955 -42.042 -5.414 1.00 82.75 283 LYS A CA 1
ATOM 2221 C C . LYS A 1 283 ? 17.442 -40.608 -5.308 1.00 82.75 283 LYS A C 1
ATOM 2223 O O . LYS A 1 283 ? 17.211 -40.117 -4.204 1.00 82.75 283 LYS A O 1
ATOM 2228 N N . PHE A 1 284 ? 17.185 -39.966 -6.444 1.00 85.25 284 PHE A N 1
ATOM 2229 C CA . PHE A 1 284 ? 16.665 -38.602 -6.478 1.00 85.25 284 PHE A CA 1
ATOM 2230 C C . PHE A 1 284 ? 15.220 -38.501 -5.963 1.00 85.25 284 PHE A C 1
ATOM 2232 O O . PHE A 1 284 ? 14.865 -37.557 -5.253 1.00 85.25 284 PHE A O 1
ATOM 2239 N N . ASP A 1 285 ? 14.395 -39.516 -6.217 1.00 84.31 285 ASP A N 1
ATOM 2240 C CA . ASP A 1 285 ? 13.049 -39.642 -5.653 1.00 84.31 285 ASP A CA 1
ATOM 2241 C C . ASP A 1 285 ? 13.063 -39.785 -4.140 1.00 84.31 285 ASP A C 1
ATOM 2243 O O . ASP A 1 285 ? 12.244 -39.176 -3.449 1.00 84.31 285 ASP A O 1
ATOM 2247 N N . LYS A 1 286 ? 14.024 -40.536 -3.601 1.00 86.12 286 LYS A N 1
ATOM 2248 C CA . LYS A 1 286 ? 14.199 -40.654 -2.153 1.00 86.12 286 LYS A CA 1
ATOM 2249 C C . LYS A 1 286 ? 14.508 -39.292 -1.519 1.00 86.12 286 LYS A C 1
ATOM 2251 O O . LYS A 1 286 ? 13.859 -38.915 -0.542 1.00 86.12 286 LYS A O 1
ATOM 2256 N N . VAL A 1 287 ? 15.426 -38.524 -2.110 1.00 86.81 287 VAL A N 1
ATOM 2257 C CA . VAL A 1 287 ? 15.803 -37.189 -1.610 1.00 86.81 287 VAL A CA 1
ATOM 2258 C C . VAL A 1 287 ? 14.645 -36.196 -1.726 1.00 86.81 287 VAL A C 1
ATOM 2260 O O . VAL A 1 287 ? 14.355 -35.459 -0.783 1.00 86.81 287 VAL A O 1
ATOM 2263 N N . THR A 1 288 ? 13.936 -36.185 -2.855 1.00 86.31 288 THR A N 1
ATOM 2264 C CA . THR A 1 288 ? 12.810 -35.261 -3.070 1.00 86.31 288 THR A CA 1
ATOM 2265 C C . THR A 1 288 ? 11.605 -35.576 -2.180 1.00 86.31 288 THR A C 1
ATOM 2267 O O . THR A 1 288 ? 10.936 -34.638 -1.730 1.00 86.31 288 THR A O 1
ATOM 2270 N N . LYS A 1 289 ? 11.362 -36.858 -1.861 1.00 87.38 289 LYS A N 1
ATOM 2271 C CA . LYS A 1 289 ? 10.370 -37.290 -0.861 1.00 87.38 289 LYS A CA 1
ATOM 2272 C C . LYS A 1 289 ? 10.754 -36.845 0.550 1.00 87.38 289 LYS A C 1
ATOM 2274 O O . LYS A 1 289 ? 9.923 -36.234 1.217 1.00 87.38 289 LYS A O 1
ATOM 2279 N N . ALA A 1 290 ? 12.003 -37.057 0.973 1.00 85.94 290 ALA A N 1
ATOM 2280 C CA . ALA A 1 290 ? 12.490 -36.591 2.278 1.00 85.94 290 ALA A CA 1
ATOM 2281 C C . ALA A 1 290 ? 12.382 -35.060 2.410 1.00 85.94 290 ALA A C 1
ATOM 2283 O O . ALA A 1 290 ? 11.873 -34.540 3.405 1.00 85.94 290 ALA A O 1
ATOM 2284 N N . ALA A 1 291 ? 12.758 -34.331 1.355 1.00 86.19 291 ALA A N 1
ATOM 2285 C CA . ALA A 1 291 ? 12.620 -32.880 1.301 1.00 86.19 291 ALA A CA 1
ATOM 2286 C C . ALA A 1 291 ? 11.155 -32.413 1.320 1.00 86.19 291 ALA A C 1
ATOM 2288 O O . ALA A 1 291 ? 10.856 -31.331 1.822 1.00 86.19 291 ALA A O 1
ATOM 2289 N N . HIS A 1 292 ? 10.236 -33.199 0.747 1.00 85.62 292 HIS A N 1
ATOM 2290 C CA . HIS A 1 292 ? 8.808 -32.888 0.775 1.00 85.62 292 HIS A CA 1
ATOM 2291 C C . HIS A 1 292 ? 8.212 -33.090 2.163 1.00 85.62 292 HIS A C 1
ATOM 2293 O O . HIS A 1 292 ? 7.523 -32.191 2.636 1.00 85.62 292 HIS A O 1
ATOM 2299 N N . GLY A 1 293 ? 8.522 -34.217 2.810 1.00 84.56 293 GLY A N 1
ATOM 2300 C CA . GLY A 1 293 ? 8.073 -34.518 4.168 1.00 84.56 293 GLY A CA 1
ATOM 2301 C C . GLY A 1 293 ? 8.517 -33.443 5.156 1.00 84.56 293 GLY A C 1
ATOM 2302 O O . GLY A 1 293 ? 7.677 -32.861 5.833 1.00 84.56 293 GLY A O 1
ATOM 2303 N N . ALA A 1 294 ? 9.804 -33.077 5.136 1.00 84.81 294 ALA A N 1
ATOM 2304 C CA . ALA A 1 294 ? 10.332 -32.001 5.978 1.00 84.81 294 ALA A CA 1
ATOM 2305 C C . ALA A 1 294 ? 9.646 -30.653 5.716 1.00 84.81 294 ALA A C 1
ATOM 2307 O O . ALA A 1 294 ? 9.340 -29.915 6.646 1.00 84.81 294 ALA A O 1
ATOM 2308 N N . TYR A 1 295 ? 9.374 -30.324 4.450 1.00 85.69 295 TYR A N 1
ATOM 2309 C CA . TYR A 1 295 ? 8.651 -29.101 4.116 1.00 85.69 295 TYR A CA 1
ATOM 2310 C C . TYR A 1 295 ? 7.224 -29.112 4.686 1.00 85.69 295 TYR A C 1
ATOM 2312 O O . TYR A 1 295 ? 6.817 -28.134 5.306 1.00 85.69 295 TYR A O 1
ATOM 2320 N N . CYS A 1 296 ? 6.483 -30.213 4.547 1.00 83.50 296 CYS A N 1
ATOM 2321 C CA . CYS A 1 296 ? 5.148 -30.348 5.133 1.00 83.50 296 CYS A CA 1
ATOM 2322 C C . CYS A 1 296 ? 5.176 -30.242 6.668 1.00 83.50 296 CYS A C 1
ATOM 2324 O O . CYS A 1 296 ? 4.365 -29.508 7.224 1.00 83.50 296 CYS A O 1
ATOM 2326 N N . GLU A 1 297 ? 6.154 -30.869 7.333 1.00 80.81 297 GLU A N 1
ATOM 2327 C CA . GLU A 1 297 ? 6.357 -30.767 8.788 1.00 80.81 297 GLU A CA 1
ATOM 2328 C C . GLU A 1 297 ? 6.562 -29.304 9.237 1.00 80.81 297 GLU A C 1
ATOM 2330 O O . GLU A 1 297 ? 6.033 -28.889 10.269 1.00 80.81 297 GLU A O 1
ATOM 2335 N N . THR A 1 298 ? 7.262 -28.485 8.440 1.00 82.56 298 THR A N 1
ATOM 2336 C CA . THR A 1 298 ? 7.428 -27.043 8.728 1.00 82.56 298 THR A CA 1
ATOM 2337 C C . THR A 1 298 ? 6.174 -26.207 8.505 1.00 82.56 298 THR A C 1
ATOM 2339 O O . THR A 1 298 ? 6.063 -25.133 9.084 1.00 82.56 298 THR A O 1
ATOM 2342 N N . GLN A 1 299 ? 5.232 -26.670 7.679 1.00 77.12 299 GLN A N 1
ATOM 2343 C CA . GLN A 1 299 ? 3.943 -25.991 7.515 1.00 77.12 299 GLN A CA 1
ATOM 2344 C C . GLN A 1 299 ? 2.996 -26.301 8.680 1.00 77.12 299 GLN A C 1
ATOM 2346 O O . GLN A 1 299 ? 2.155 -25.477 9.021 1.00 77.12 299 GLN A O 1
ATOM 2351 N N . THR A 1 300 ? 3.135 -27.475 9.301 1.00 74.75 300 THR A N 1
ATOM 2352 C CA . THR A 1 300 ? 2.300 -27.894 10.435 1.00 74.75 300 THR A CA 1
ATOM 2353 C C . THR A 1 300 ? 2.851 -27.439 11.788 1.00 74.75 300 THR A C 1
ATOM 2355 O O . THR A 1 300 ? 2.071 -27.186 12.699 1.00 74.75 300 THR A O 1
ATOM 2358 N N . ASN A 1 301 ? 4.176 -27.299 11.929 1.00 66.94 301 ASN A N 1
ATOM 2359 C CA . ASN A 1 301 ? 4.824 -26.843 13.162 1.00 66.94 301 ASN A CA 1
ATOM 2360 C C . ASN A 1 301 ? 5.327 -25.397 13.031 1.00 66.94 301 ASN A C 1
ATOM 2362 O O . ASN A 1 301 ? 6.423 -25.150 12.528 1.00 66.94 301 ASN A O 1
ATOM 2366 N N . GLY A 1 302 ? 4.560 -24.444 13.572 1.00 56.56 302 GLY A N 1
ATOM 2367 C CA . GLY A 1 302 ? 4.853 -23.000 13.532 1.00 56.56 302 GLY A CA 1
ATOM 2368 C C . GLY A 1 302 ? 6.113 -22.533 14.284 1.00 56.56 302 GLY A C 1
ATOM 2369 O O . GLY A 1 302 ? 6.404 -21.343 14.291 1.00 56.56 302 GLY A O 1
ATOM 2370 N N . GLY A 1 303 ? 6.874 -23.441 14.907 1.00 65.50 303 GLY A N 1
ATOM 2371 C CA . GLY A 1 303 ? 8.124 -23.132 15.614 1.00 65.50 303 GLY A CA 1
ATOM 2372 C C . GLY A 1 303 ? 9.392 -23.166 14.747 1.00 65.50 303 GLY A C 1
ATOM 2373 O O . GLY A 1 303 ? 10.471 -22.842 15.241 1.00 65.50 303 GLY A O 1
ATOM 2374 N N . ILE A 1 304 ? 9.308 -23.571 13.472 1.00 72.00 304 ILE A N 1
ATOM 2375 C CA . ILE A 1 304 ? 10.496 -23.726 12.617 1.00 72.00 304 ILE A CA 1
ATOM 2376 C C . ILE A 1 304 ? 10.755 -22.441 11.822 1.00 72.00 304 ILE A C 1
ATOM 2378 O O . ILE A 1 304 ? 10.196 -22.213 10.752 1.00 72.00 304 ILE A O 1
ATOM 2382 N N . THR A 1 305 ? 11.666 -21.611 12.329 1.00 67.50 305 THR A N 1
ATOM 2383 C CA . THR A 1 305 ? 12.029 -20.314 11.730 1.00 67.50 305 THR A CA 1
ATOM 2384 C C . THR A 1 305 ? 12.935 -20.435 10.497 1.00 67.50 305 THR A C 1
ATOM 2386 O O . THR A 1 305 ? 12.941 -19.545 9.646 1.00 67.50 305 THR A O 1
ATOM 2389 N N . ASN A 1 306 ? 13.674 -21.546 10.346 1.00 82.50 306 ASN A N 1
ATOM 2390 C CA . ASN A 1 306 ? 14.556 -21.797 9.200 1.00 82.50 306 ASN A CA 1
ATOM 2391 C C . ASN A 1 306 ? 14.221 -23.112 8.476 1.00 82.50 306 ASN A C 1
ATOM 2393 O O . ASN A 1 306 ? 14.848 -24.154 8.680 1.00 82.50 306 ASN A O 1
ATOM 2397 N N . VAL A 1 307 ? 13.240 -23.028 7.575 1.00 80.31 307 VAL A N 1
ATOM 2398 C CA . VAL A 1 307 ? 12.741 -24.147 6.756 1.00 80.31 307 VAL A CA 1
ATOM 2399 C C . VAL A 1 307 ? 13.852 -24.813 5.932 1.00 80.31 307 VAL A C 1
ATOM 2401 O O . VAL A 1 307 ? 13.911 -26.036 5.851 1.00 80.31 307 VAL A O 1
ATOM 2404 N N . ALA A 1 308 ? 14.771 -24.036 5.349 1.00 79.75 308 ALA A N 1
ATOM 2405 C CA . ALA A 1 308 ? 15.832 -24.582 4.501 1.00 79.75 308 ALA A CA 1
ATOM 2406 C C . ALA A 1 308 ? 16.845 -25.414 5.306 1.00 79.75 308 ALA A C 1
ATOM 2408 O O . ALA A 1 308 ? 17.208 -26.513 4.887 1.00 79.75 308 ALA A O 1
ATOM 2409 N N . ALA A 1 309 ? 17.261 -24.924 6.480 1.00 83.44 309 ALA A N 1
ATOM 2410 C CA . ALA A 1 309 ? 18.158 -25.662 7.369 1.00 83.44 309 ALA A CA 1
ATOM 2411 C C . ALA A 1 309 ? 17.513 -26.962 7.876 1.00 83.44 309 ALA A C 1
ATOM 2413 O O . ALA A 1 309 ? 18.172 -28.001 7.912 1.00 83.44 309 ALA A O 1
ATOM 2414 N N . TYR A 1 310 ? 16.216 -26.922 8.192 1.00 85.56 310 TYR A N 1
ATOM 2415 C CA . TYR A 1 310 ? 15.461 -28.099 8.619 1.00 85.56 310 TYR A CA 1
ATOM 2416 C C . TYR A 1 310 ? 15.382 -29.171 7.524 1.00 85.56 310 TYR A C 1
ATOM 2418 O O . TYR A 1 310 ? 15.654 -30.345 7.775 1.00 85.56 310 TYR A O 1
ATOM 2426 N N . ILE A 1 311 ? 15.091 -28.763 6.284 1.00 86.62 311 ILE A N 1
ATOM 2427 C CA . ILE A 1 311 ? 15.055 -29.679 5.139 1.00 86.62 311 ILE A CA 1
ATOM 2428 C C . ILE A 1 311 ? 16.432 -30.314 4.904 1.00 86.62 311 ILE A C 1
ATOM 2430 O O . ILE A 1 311 ? 16.515 -31.525 4.716 1.00 86.62 311 ILE A O 1
ATOM 2434 N N . VAL A 1 312 ? 17.518 -29.536 4.956 1.00 86.94 312 VAL A N 1
ATOM 2435 C CA . VAL A 1 312 ? 18.884 -30.070 4.799 1.00 86.94 312 VAL A CA 1
ATOM 2436 C C . VAL A 1 312 ? 19.228 -31.057 5.916 1.00 86.94 312 VAL A C 1
ATOM 2438 O O . VAL A 1 312 ? 19.768 -32.125 5.632 1.00 86.94 312 VAL A O 1
ATOM 2441 N N . ALA A 1 313 ? 18.876 -30.753 7.169 1.00 85.31 313 ALA A N 1
ATOM 2442 C CA . ALA A 1 313 ? 19.075 -31.667 8.294 1.00 85.31 313 ALA A CA 1
ATOM 2443 C C . ALA A 1 313 ? 18.302 -32.983 8.109 1.00 85.31 313 ALA A C 1
ATOM 2445 O O . ALA A 1 313 ? 18.831 -34.060 8.393 1.00 85.31 313 ALA A O 1
ATOM 2446 N N . ARG A 1 314 ? 17.080 -32.918 7.562 1.00 86.62 314 ARG A N 1
ATOM 2447 C CA . ARG A 1 314 ? 16.302 -34.120 7.251 1.00 86.62 314 ARG A CA 1
ATOM 2448 C C . ARG A 1 314 ? 16.910 -34.929 6.110 1.00 86.62 314 ARG A C 1
ATOM 2450 O O . ARG A 1 314 ? 17.008 -36.147 6.223 1.00 86.62 314 ARG A O 1
ATOM 2457 N N . ILE A 1 315 ? 17.377 -34.268 5.051 1.00 87.56 315 ILE A N 1
ATOM 2458 C CA . ILE A 1 315 ? 18.067 -34.936 3.939 1.00 87.56 315 ILE A CA 1
ATOM 2459 C C . ILE A 1 315 ? 19.340 -35.632 4.440 1.00 87.56 315 ILE A C 1
ATOM 2461 O O . ILE A 1 315 ? 19.557 -36.788 4.092 1.00 87.56 315 ILE A O 1
ATOM 2465 N N . LYS A 1 316 ? 20.132 -34.985 5.310 1.00 87.19 316 LYS A N 1
ATOM 2466 C CA . LYS A 1 316 ? 21.315 -35.595 5.950 1.00 87.19 316 LYS A CA 1
ATOM 2467 C C . LYS A 1 316 ? 20.975 -36.870 6.725 1.00 87.19 316 LYS A C 1
ATOM 2469 O O . LYS A 1 316 ? 21.734 -37.832 6.673 1.00 87.19 316 LYS A O 1
ATOM 2474 N N . LYS A 1 317 ? 19.841 -36.875 7.430 1.00 85.62 317 LYS A N 1
ATOM 2475 C CA . LYS A 1 317 ? 19.369 -38.027 8.207 1.00 85.62 317 LYS A CA 1
ATOM 2476 C C . LYS A 1 317 ? 18.895 -39.179 7.314 1.00 85.62 317 LYS A C 1
ATOM 2478 O O . LYS A 1 317 ? 19.270 -40.323 7.548 1.00 85.62 317 LYS A O 1
ATOM 2483 N N . ASP A 1 318 ? 18.085 -38.882 6.300 1.00 82.25 318 ASP A N 1
ATOM 2484 C CA . ASP A 1 318 ? 17.406 -39.907 5.491 1.00 82.25 318 ASP A CA 1
ATOM 2485 C C . ASP A 1 318 ? 18.276 -40.415 4.318 1.00 82.25 318 ASP A C 1
ATOM 2487 O O . ASP A 1 318 ? 18.041 -41.501 3.767 1.00 82.25 318 ASP A O 1
ATOM 2491 N N . CYS A 1 319 ? 19.285 -39.630 3.929 1.00 84.31 319 CYS A N 1
ATOM 2492 C CA . CYS A 1 319 ? 20.249 -39.914 2.867 1.00 84.31 319 CYS A CA 1
ATOM 2493 C C . CYS A 1 319 ? 21.679 -39.545 3.327 1.00 84.31 319 CYS A C 1
ATOM 2495 O O . CYS A 1 319 ? 22.204 -38.494 2.944 1.00 84.31 319 CYS A O 1
ATOM 2497 N N . PRO A 1 320 ? 22.319 -40.389 4.159 1.00 78.25 320 PRO A N 1
ATOM 2498 C CA . PRO A 1 320 ? 23.668 -40.124 4.652 1.00 78.25 320 PRO A CA 1
ATOM 2499 C C . PRO A 1 320 ? 24.683 -40.065 3.497 1.00 78.25 320 PRO A C 1
ATOM 2501 O O . PRO A 1 320 ? 24.641 -40.884 2.578 1.00 78.25 320 PRO A O 1
ATOM 2504 N N . GLY A 1 321 ? 25.597 -39.089 3.551 1.00 75.50 321 GLY A N 1
ATOM 2505 C CA . GLY A 1 321 ? 26.681 -38.912 2.573 1.00 75.50 321 GLY A CA 1
ATOM 2506 C C . GLY A 1 321 ? 26.428 -37.902 1.443 1.00 75.50 321 GLY A C 1
ATOM 2507 O O . GLY A 1 321 ? 27.265 -37.796 0.555 1.00 75.50 321 GLY A O 1
ATOM 2508 N N . ILE A 1 322 ? 25.308 -37.164 1.455 1.00 80.00 322 ILE A N 1
ATOM 2509 C CA . ILE A 1 322 ? 25.035 -36.076 0.485 1.00 80.00 322 ILE A CA 1
ATOM 2510 C C . ILE A 1 322 ? 25.766 -34.769 0.843 1.00 80.00 322 ILE A C 1
ATOM 2512 O O . ILE A 1 322 ? 26.176 -34.027 -0.049 1.00 80.00 322 ILE A O 1
ATOM 2516 N N . PHE A 1 323 ? 25.877 -34.473 2.140 1.00 75.00 323 PHE A N 1
ATOM 2517 C CA . PHE A 1 323 ? 26.322 -33.196 2.706 1.00 75.00 323 PHE A CA 1
ATOM 2518 C C . PHE A 1 323 ? 27.238 -33.396 3.911 1.00 75.00 323 PHE A C 1
ATOM 2520 O O . PHE A 1 323 ? 27.100 -34.457 4.560 1.00 75.00 323 PHE A O 1
#